Protein AF-A0A066W2P5-F1 (afdb_monomer_lite)

Sequence (330 aa):
MADDATREAGAVWAPFADTLYPPPPSIYTKYTRRNLALLQDLREKIAKDLRSSQLSSADEVSAASARDVWLRLDPPARIKRQNALLKSAKHKSKKPSGEDGDEKMTFTADSTQNLEARTDEEQGQASTAAAYDDDGDGVDDDEDPLPDFDLQLELQPPRLDWIEEEGDYFCFSERWPIHERLLPLSAHPGMIQLYPEGSIDRKATLHTLLRTLLATYFKLITILQSPPRDYLASVPDPHAPPSQIWKSEMLDLSAFIRTTTINMQHLLNEMRPAQAVEGLRELMKEQLERRRQETSAIRSKCTEVHANIAAMRVALSSEEPVATGAITSK

Foldseek 3Di:
DDDDDDDDDDDPPDPPPPDPDDDPDPLVVCPDPVLVVLLVLLVVVLVVVVVVVPPDDPDDDDPVNSVVVLVPDDFVVSLVVSVVSSVVVVVVVPDDDDDDDDDDDDDDDDDDDDDDDDDDDDDDDDDDDDDPDPPDDDDDDDCPDDDPGRSPPSVDDDDCVVCVVVQWDDDPNDTGGPDPDLDPQVVDPPADAPDDPDDDPLVVVLVVLVVVLVVLVVVLVVCVVDPWDWDWDFDDDPVDDTDTDIDTPNVVSVVVNVNSVVNSVSSVVVCVVVVVVVVVVVVVVVVVVVVVVVVVVVVVVVVVVVVVVVVVVVVVVVPDDDDDDDDDDD

Organism: Tilletiaria anomala (strain ATCC 24038 / CBS 436.72 / UBC 951) (NCBI:txid1037660)

InterPro domains:
  IPR009244 Mediator complex, subunit Med7 [PF05983] (107-308)
  IPR009244 Mediator complex, subunit Med7 [PTHR21428] (17-312)
  IPR037212 Mediator complex, subunit Med7/Med21-like [SSF140718] (199-308)
  IPR044888 Mediator complex, subunit Med7 superfmaily [G3DSA:6.10.140.200] (196-311)

Structure (mmCIF, N/CA/C/O backbone):
data_AF-A0A066W2P5-F1
#
_entry.id   AF-A0A066W2P5-F1
#
loop_
_atom_site.group_PDB
_atom_site.id
_atom_site.type_symbol
_atom_site.label_atom_id
_atom_site.label_alt_id
_atom_site.label_comp_id
_atom_site.label_asym_id
_atom_site.label_entity_id
_atom_site.label_seq_id
_atom_site.pdbx_PDB_ins_code
_atom_site.Cartn_x
_atom_site.Cartn_y
_atom_site.Cartn_z
_atom_site.occupancy
_atom_site.B_iso_or_equiv
_atom_site.auth_seq_id
_atom_site.auth_comp_id
_atom_site.auth_asym_id
_atom_site.auth_atom_id
_atom_site.pdbx_PDB_model_num
ATOM 1 N N . MET A 1 1 ? -61.664 53.388 -14.058 1.00 33.75 1 MET A N 1
ATOM 2 C CA . MET A 1 1 ? -62.679 53.037 -13.050 1.00 33.75 1 MET A CA 1
ATOM 3 C C . MET A 1 1 ? -62.588 51.527 -12.902 1.00 33.75 1 MET A C 1
ATOM 5 O O . MET A 1 1 ? -62.969 50.869 -13.856 1.00 33.75 1 MET A O 1
ATOM 9 N N . ALA A 1 2 ? -61.980 51.074 -11.792 1.00 34.31 2 ALA A N 1
ATOM 1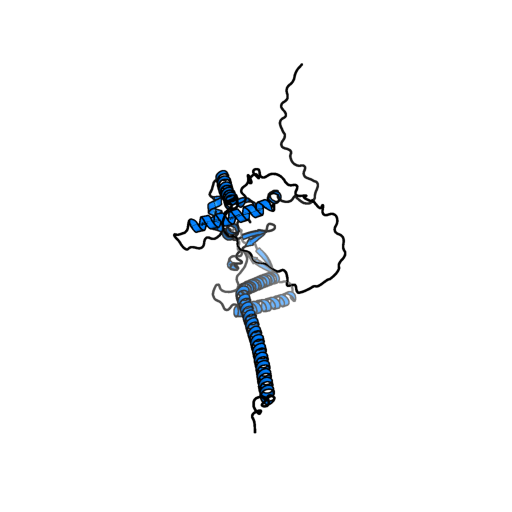0 C CA . ALA A 1 2 ? -61.781 49.689 -11.309 1.00 34.31 2 ALA A CA 1
ATOM 11 C C . ALA A 1 2 ? -61.024 48.721 -12.256 1.00 34.31 2 ALA A C 1
ATOM 13 O O . ALA A 1 2 ? -61.451 48.501 -13.381 1.00 34.31 2 ALA A O 1
ATOM 14 N N . ASP A 1 3 ? -59.777 48.334 -11.956 1.00 36.88 3 ASP A N 1
ATOM 15 C CA . ASP A 1 3 ? -59.317 47.286 -11.006 1.00 36.88 3 ASP A CA 1
ATOM 16 C C . ASP A 1 3 ? -59.398 45.875 -11.618 1.00 36.88 3 ASP A C 1
ATOM 18 O O . ASP A 1 3 ? -60.482 45.432 -11.977 1.00 36.88 3 ASP A O 1
ATOM 22 N N . ASP A 1 4 ? -58.265 45.175 -11.760 1.00 31.31 4 ASP A N 1
ATOM 23 C CA . ASP A 1 4 ? -57.923 44.025 -10.901 1.00 31.31 4 ASP A CA 1
ATOM 24 C C . ASP A 1 4 ? -56.586 43.375 -11.326 1.00 31.31 4 ASP A C 1
ATOM 26 O O . ASP A 1 4 ? -56.185 43.374 -12.49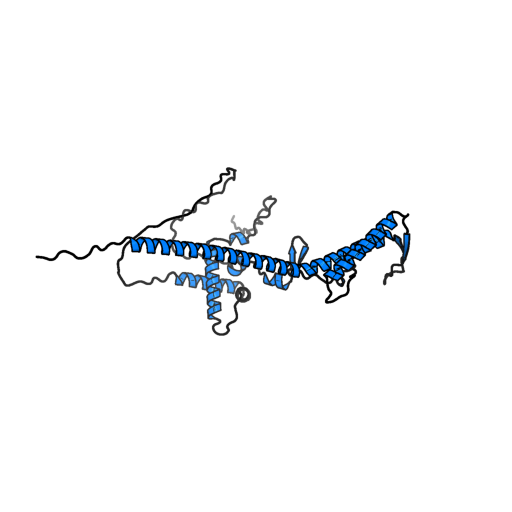1 1.00 31.31 4 ASP A O 1
ATOM 30 N N . ALA A 1 5 ? -55.869 42.873 -10.329 1.00 41.62 5 ALA A N 1
ATOM 31 C CA . ALA A 1 5 ? -54.495 42.420 -10.351 1.00 41.62 5 ALA A CA 1
ATOM 32 C C . ALA A 1 5 ? -54.368 40.914 -10.620 1.00 41.62 5 ALA A C 1
ATOM 34 O O . ALA A 1 5 ? -55.084 40.103 -10.045 1.00 41.62 5 ALA A O 1
ATOM 35 N N . THR A 1 6 ? -53.331 40.516 -11.358 1.00 39.22 6 THR A N 1
ATOM 36 C CA . THR A 1 6 ? -52.704 39.195 -11.200 1.00 39.22 6 THR A CA 1
ATOM 37 C C . THR A 1 6 ? -51.185 39.362 -11.181 1.00 39.22 6 THR A C 1
ATOM 39 O O . THR A 1 6 ? -50.535 39.603 -12.194 1.00 39.22 6 THR A O 1
ATOM 42 N N . ARG A 1 7 ? -50.622 39.304 -9.967 1.00 34.34 7 ARG A N 1
ATOM 43 C CA . ARG A 1 7 ? -49.183 39.174 -9.703 1.00 34.34 7 ARG A CA 1
ATOM 44 C C . ARG A 1 7 ? -48.797 37.720 -9.960 1.00 34.34 7 ARG A C 1
ATOM 46 O O . ARG A 1 7 ? -49.132 36.855 -9.156 1.00 34.34 7 ARG A O 1
ATOM 53 N N . GLU A 1 8 ? -48.065 37.462 -11.036 1.00 36.66 8 GLU A N 1
ATOM 54 C CA . GLU A 1 8 ? -47.271 36.240 -11.150 1.00 36.66 8 GLU A CA 1
ATOM 55 C C . GLU A 1 8 ? -46.065 36.353 -10.206 1.00 36.66 8 GLU A C 1
ATOM 57 O O . GLU A 1 8 ? -45.228 37.251 -10.320 1.00 36.66 8 GLU A O 1
ATOM 62 N N . ALA A 1 9 ? -46.023 35.469 -9.209 1.00 36.03 9 ALA A N 1
ATOM 63 C CA . ALA A 1 9 ? -44.921 35.345 -8.269 1.00 36.03 9 ALA A CA 1
ATOM 64 C C . ALA A 1 9 ? -43.724 34.702 -8.983 1.00 36.03 9 ALA A C 1
ATOM 66 O O . ALA A 1 9 ? -43.688 33.495 -9.215 1.00 36.03 9 ALA A O 1
ATOM 67 N N . GLY A 1 10 ? -42.759 35.542 -9.355 1.00 30.89 10 GLY A N 1
ATOM 68 C CA . GLY A 1 10 ? -41.504 35.129 -9.966 1.00 30.89 10 GLY A CA 1
ATOM 69 C C . GLY A 1 10 ? -40.694 34.195 -9.067 1.00 30.89 10 GLY A C 1
ATOM 70 O O . GLY A 1 10 ? -40.539 34.430 -7.868 1.00 30.89 10 GLY A O 1
ATOM 71 N N . ALA A 1 11 ? -40.138 33.154 -9.686 1.00 38.38 11 ALA A N 1
ATOM 72 C CA . ALA A 1 11 ? -39.042 32.372 -9.140 1.00 38.38 11 ALA A CA 1
ATOM 73 C C . ALA A 1 11 ? -37.859 33.312 -8.862 1.00 38.38 11 ALA A C 1
ATOM 75 O O . ALA A 1 11 ? -37.185 33.784 -9.779 1.00 38.38 11 ALA A O 1
ATOM 76 N N . VAL A 1 12 ? -37.641 33.622 -7.585 1.00 37.91 12 VAL A N 1
ATOM 77 C CA . VAL A 1 12 ? -36.500 34.414 -7.129 1.00 37.91 12 VAL A CA 1
ATOM 78 C C . VAL A 1 12 ? -35.260 33.536 -7.252 1.00 37.91 12 VAL A C 1
ATOM 80 O O . VAL A 1 12 ? -34.977 32.699 -6.397 1.00 37.91 12 VAL A O 1
ATOM 83 N N . TRP A 1 13 ? -34.534 33.710 -8.354 1.00 38.62 13 TRP A N 1
ATOM 84 C CA . TRP A 1 13 ? -33.160 33.244 -8.483 1.00 38.62 13 TRP A CA 1
ATOM 85 C C . TRP A 1 13 ? -32.359 33.932 -7.373 1.00 38.62 13 TRP A C 1
ATOM 87 O O . TRP A 1 13 ? -32.244 35.158 -7.365 1.00 38.62 13 TRP A O 1
ATOM 97 N N . ALA A 1 14 ? -31.889 33.168 -6.385 1.00 48.25 14 ALA A N 1
ATOM 98 C CA . ALA A 1 14 ? -31.086 33.721 -5.301 1.00 48.25 14 ALA A CA 1
ATOM 99 C C . ALA A 1 14 ? -29.864 34.443 -5.903 1.00 48.25 14 ALA A C 1
ATOM 101 O O . ALA A 1 14 ? -29.219 33.880 -6.795 1.00 48.25 14 ALA A O 1
ATOM 102 N N . PRO A 1 15 ? -29.551 35.675 -5.465 1.00 48.81 15 PRO A N 1
ATOM 103 C CA . PRO A 1 15 ? -28.393 36.391 -5.969 1.00 48.81 15 PRO A CA 1
ATOM 104 C C . PRO A 1 15 ? -27.148 35.592 -5.585 1.00 48.81 15 PRO A C 1
ATOM 106 O O . PRO A 1 15 ? -26.921 35.315 -4.407 1.00 48.81 15 PRO A O 1
ATOM 109 N N . PHE A 1 16 ? -26.364 35.187 -6.585 1.00 48.81 16 PHE A N 1
ATOM 110 C CA . PHE A 1 16 ? -25.022 34.665 -6.368 1.00 48.81 16 PHE A CA 1
ATOM 111 C C . PHE A 1 16 ? -24.233 35.760 -5.651 1.00 48.81 16 PHE A C 1
ATOM 113 O O . PHE A 1 16 ? -23.893 36.777 -6.250 1.00 48.81 16 PHE A O 1
ATOM 120 N N . ALA A 1 17 ? -24.030 35.601 -4.346 1.00 51.91 17 ALA A N 1
ATOM 121 C CA . ALA A 1 17 ? -23.141 36.470 -3.603 1.00 51.91 17 ALA A CA 1
ATOM 122 C C . ALA A 1 17 ? -21.737 36.351 -4.214 1.00 51.91 17 ALA A C 1
ATOM 124 O O . ALA A 1 17 ? -21.270 35.240 -4.471 1.00 51.91 17 ALA A O 1
ATOM 125 N N . ASP A 1 18 ? -21.094 37.497 -4.439 1.00 56.22 18 ASP A N 1
ATOM 126 C CA . ASP A 1 18 ? -19.688 37.666 -4.827 1.00 56.22 18 ASP A CA 1
ATOM 127 C C . ASP A 1 18 ? -18.749 37.134 -3.727 1.00 56.22 18 ASP A C 1
ATOM 129 O O . ASP A 1 18 ? -18.015 37.869 -3.066 1.00 56.22 18 ASP A O 1
ATOM 133 N N . THR A 1 19 ? -18.782 35.830 -3.480 1.00 67.19 19 THR A N 1
ATOM 134 C CA . THR A 1 19 ? -17.836 35.144 -2.609 1.00 67.19 19 THR A CA 1
ATOM 135 C C . THR A 1 19 ? -17.085 34.125 -3.446 1.00 67.19 19 THR A C 1
ATOM 137 O O . THR A 1 19 ? -17.687 33.278 -4.098 1.00 67.19 19 THR A O 1
ATOM 140 N N . LEU A 1 20 ? -15.749 34.171 -3.397 1.00 82.75 20 LEU A N 1
ATOM 141 C CA . LEU A 1 20 ? -14.845 33.197 -4.037 1.00 82.75 20 LEU A CA 1
ATOM 142 C C . LEU A 1 20 ? -15.113 31.737 -3.624 1.00 82.75 20 LEU A C 1
ATOM 144 O O . LEU A 1 20 ? -14.568 30.815 -4.226 1.00 82.75 20 LEU A O 1
ATOM 148 N N . TYR A 1 21 ? -15.941 31.533 -2.601 1.00 81.75 21 TYR A N 1
ATOM 149 C CA . TYR A 1 21 ? -16.315 30.236 -2.074 1.00 81.75 21 TYR A CA 1
ATOM 150 C C . TYR A 1 21 ? -17.794 29.953 -2.339 1.00 81.75 21 TYR A C 1
ATOM 152 O O . TYR A 1 21 ? -18.632 30.829 -2.099 1.00 81.75 21 TYR A O 1
ATOM 160 N N . PRO A 1 22 ? -18.130 28.738 -2.806 1.00 85.19 22 PRO A N 1
ATOM 161 C CA . PRO A 1 22 ? -19.517 28.333 -2.949 1.00 85.19 22 PRO A CA 1
ATOM 162 C C . PRO A 1 22 ? -20.189 28.253 -1.568 1.00 85.19 22 PRO A C 1
ATOM 164 O O . PRO A 1 22 ? -19.531 27.898 -0.583 1.00 85.19 22 PRO A O 1
ATOM 167 N N . PRO A 1 23 ? -21.499 28.540 -1.473 1.00 82.56 23 PRO A N 1
ATOM 168 C CA . PRO A 1 23 ? -22.242 28.299 -0.247 1.00 82.56 23 PRO A CA 1
ATOM 169 C C . PRO A 1 23 ? -22.253 26.796 0.079 1.00 82.56 23 PRO A C 1
ATOM 171 O O . PRO A 1 23 ? -22.173 25.959 -0.828 1.00 82.56 23 PRO A O 1
ATOM 174 N N . PRO A 1 24 ? -22.365 26.429 1.367 1.00 85.88 24 PRO A N 1
ATOM 175 C CA . PRO A 1 24 ? -22.459 25.032 1.763 1.00 85.88 24 PRO A CA 1
ATOM 176 C C . PRO A 1 24 ? -23.677 24.355 1.107 1.00 85.88 24 PRO A C 1
ATOM 178 O O . PRO A 1 24 ? -24.677 25.021 0.817 1.00 85.88 24 PRO A O 1
ATOM 181 N N . PRO A 1 25 ? -23.635 23.026 0.897 1.00 88.00 25 PRO A N 1
ATOM 182 C CA . PRO A 1 25 ? -24.764 22.285 0.348 1.00 88.00 25 PRO A CA 1
ATOM 183 C C . PRO A 1 25 ? -26.052 22.533 1.142 1.00 88.00 25 PRO A C 1
ATOM 185 O O . PRO A 1 25 ? -26.049 22.510 2.374 1.00 88.00 25 PRO A O 1
ATOM 188 N N . SER A 1 26 ? -27.179 22.690 0.441 1.00 84.4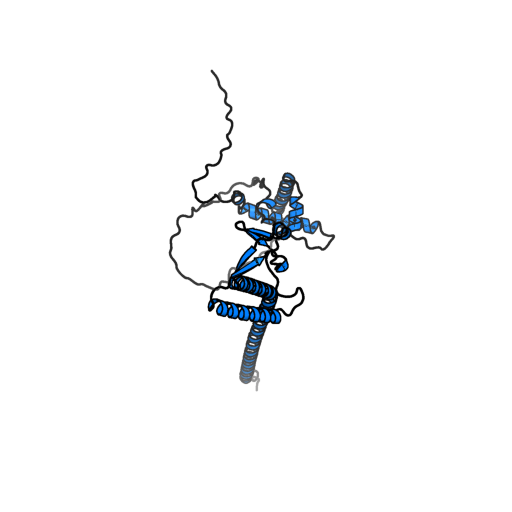4 26 SER A N 1
ATOM 189 C CA . SER A 1 26 ? -28.490 22.975 1.051 1.00 84.44 26 SER A CA 1
ATOM 190 C C . SER A 1 26 ? -28.945 21.917 2.065 1.00 84.44 26 SER A C 1
ATOM 192 O O . SER A 1 26 ? -29.705 22.228 2.983 1.00 84.44 26 SER A O 1
ATOM 194 N N . I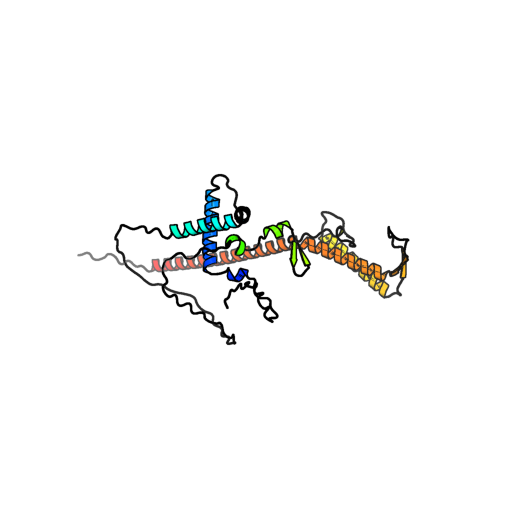LE A 1 27 ? -28.437 20.684 1.946 1.00 85.00 27 ILE A N 1
ATOM 195 C CA . ILE A 1 27 ? -28.703 19.567 2.864 1.00 85.00 27 ILE A CA 1
ATOM 196 C C . ILE A 1 27 ? -28.273 19.912 4.298 1.00 85.00 27 ILE A C 1
ATOM 198 O O . ILE A 1 27 ? -28.914 19.463 5.243 1.00 85.00 27 ILE A O 1
ATOM 202 N N . TYR A 1 28 ? -27.260 20.769 4.487 1.00 83.06 28 TYR A N 1
ATOM 203 C CA . TYR A 1 28 ? -26.776 21.157 5.817 1.00 83.06 28 TYR A CA 1
ATOM 204 C C . TYR A 1 28 ? -27.878 21.757 6.707 1.00 83.06 28 TYR A C 1
ATOM 206 O O . TYR A 1 28 ? -27.920 21.487 7.903 1.00 83.06 28 TYR A O 1
ATOM 214 N N . THR A 1 29 ? -28.839 22.482 6.123 1.00 86.50 29 THR A N 1
ATOM 215 C CA . THR A 1 29 ? -29.986 23.057 6.859 1.00 86.50 29 THR A CA 1
ATOM 216 C C . THR A 1 29 ? -30.853 22.000 7.550 1.00 86.50 29 THR A C 1
ATOM 218 O O . THR A 1 29 ? -31.535 22.287 8.532 1.00 86.50 29 THR A O 1
ATOM 221 N N . LYS A 1 30 ? -30.800 20.754 7.068 1.00 86.25 30 LYS A N 1
ATOM 222 C CA . LYS A 1 30 ? -31.563 19.622 7.596 1.00 86.25 30 LYS A CA 1
ATOM 223 C C . LYS A 1 30 ? -30.864 18.949 8.778 1.00 86.25 30 LYS A C 1
ATOM 225 O O . LYS A 1 30 ? -31.533 18.241 9.532 1.00 86.25 30 LYS A O 1
ATOM 230 N N . TYR A 1 31 ? -29.571 19.206 9.001 1.00 86.00 31 TYR A N 1
ATOM 231 C CA . TYR A 1 31 ? -28.779 18.687 10.126 1.00 86.00 31 TYR A CA 1
ATOM 232 C C . TYR A 1 31 ? -29.029 19.476 11.424 1.00 86.00 31 TYR A C 1
ATOM 234 O O . TYR A 1 31 ? -28.115 20.013 12.046 1.00 86.00 31 TYR A O 1
ATOM 242 N N . THR A 1 32 ? -30.286 19.545 11.865 1.00 89.62 32 THR A N 1
ATOM 243 C CA . THR A 1 32 ? -30.645 20.137 13.163 1.00 89.62 32 THR A CA 1
ATOM 244 C C . THR A 1 32 ? -30.529 19.103 14.286 1.00 89.62 32 THR A C 1
ATOM 246 O O . THR A 1 32 ? -30.700 17.902 14.057 1.00 89.62 32 THR A O 1
ATOM 249 N N . ARG A 1 33 ? -30.298 19.548 15.533 1.00 86.81 33 ARG A N 1
ATOM 250 C CA . ARG A 1 33 ? -30.247 18.652 16.712 1.00 86.81 33 ARG A CA 1
ATOM 251 C C . ARG A 1 33 ? -31.513 17.793 16.836 1.00 86.81 33 ARG A C 1
ATOM 253 O O . ARG A 1 33 ? -31.423 16.598 17.101 1.00 86.81 33 ARG A O 1
ATOM 260 N N . ARG A 1 34 ? -32.677 18.387 16.553 1.00 86.69 34 ARG A N 1
ATOM 261 C CA . ARG A 1 34 ? -33.979 17.705 16.508 1.00 86.69 34 ARG A CA 1
ATOM 262 C C . ARG A 1 34 ? -34.020 16.605 15.449 1.00 86.69 34 ARG A C 1
ATOM 264 O O . ARG A 1 34 ? -34.407 15.484 15.758 1.00 86.69 34 ARG A O 1
ATOM 271 N N . ASN A 1 35 ? -33.614 16.898 14.215 1.00 87.19 35 ASN A N 1
ATOM 272 C CA . ASN A 1 35 ? -33.665 15.922 13.122 1.00 87.19 35 ASN A CA 1
ATOM 273 C C . ASN A 1 35 ? -32.697 14.757 13.350 1.00 87.19 35 ASN A C 1
ATOM 275 O O . ASN A 1 35 ? -33.021 13.619 13.018 1.00 87.19 35 ASN A O 1
ATOM 279 N N . LEU A 1 36 ? -31.544 15.022 13.970 1.00 86.50 36 LEU A N 1
ATOM 280 C CA . LEU A 1 36 ? -30.598 13.983 14.375 1.00 86.50 36 LEU A CA 1
ATOM 281 C C . LEU A 1 36 ? -31.177 13.069 15.464 1.00 86.50 36 LEU A C 1
ATOM 283 O O . LEU A 1 36 ? -31.036 11.853 15.353 1.00 86.50 36 LEU A O 1
ATOM 287 N N . ALA A 1 37 ? -31.877 13.625 16.458 1.00 87.06 37 ALA A N 1
ATOM 288 C CA . ALA A 1 37 ? -32.573 12.835 17.477 1.00 87.06 37 ALA A CA 1
ATOM 289 C C . ALA A 1 37 ? -33.693 11.970 16.862 1.00 87.06 37 ALA A C 1
ATOM 291 O O . ALA A 1 37 ? -33.734 10.760 17.075 1.00 87.06 37 ALA A O 1
ATOM 292 N N . LEU A 1 38 ? -34.533 12.551 15.996 1.00 86.62 38 LEU A N 1
ATOM 293 C CA . LEU A 1 38 ? -35.582 11.810 15.280 1.00 86.62 38 LEU A CA 1
ATOM 294 C C . LEU A 1 38 ? -35.008 10.704 14.382 1.00 86.62 38 LEU A C 1
ATOM 296 O O . LEU A 1 38 ? -35.596 9.630 14.253 1.00 86.62 38 LEU A O 1
ATOM 300 N N . LEU A 1 39 ? -33.852 10.942 13.760 1.00 85.62 39 LEU A N 1
ATOM 301 C CA . LEU A 1 39 ? -33.155 9.938 12.963 1.00 85.62 39 LEU A CA 1
ATOM 302 C C . LEU A 1 39 ? -32.644 8.777 13.822 1.00 85.62 39 LEU A C 1
ATOM 304 O O . LEU A 1 39 ? -32.733 7.630 13.382 1.00 85.62 39 LEU A O 1
ATOM 308 N N . GLN A 1 40 ? -32.126 9.041 15.024 1.00 86.38 40 GLN A N 1
ATOM 309 C CA . GLN A 1 40 ? -31.721 7.986 15.959 1.00 86.38 40 GLN A CA 1
ATOM 310 C C . GLN A 1 40 ? -32.924 7.112 16.342 1.00 86.38 40 GLN A C 1
ATOM 312 O O . GLN A 1 40 ? -32.869 5.893 16.153 1.00 86.38 40 GLN A O 1
ATOM 317 N N . ASP A 1 41 ? -34.043 7.732 16.724 1.00 87.69 41 ASP A N 1
ATOM 318 C CA . ASP A 1 41 ? -35.291 7.033 17.055 1.00 87.69 41 ASP A CA 1
ATOM 319 C C . ASP A 1 41 ? -35.811 6.176 15.890 1.00 87.69 41 ASP A C 1
ATOM 321 O O . ASP A 1 41 ? -36.228 5.024 16.064 1.00 87.69 41 ASP A O 1
ATOM 325 N N . LEU A 1 42 ? -35.770 6.720 14.671 1.00 84.81 42 LEU A N 1
ATOM 326 C CA . LEU A 1 42 ? -36.155 5.997 13.460 1.00 84.81 42 LEU A CA 1
ATOM 327 C C . LEU A 1 42 ? -35.266 4.788 13.201 1.00 84.81 42 LEU A C 1
ATOM 329 O O . LEU A 1 42 ? -35.775 3.719 12.859 1.00 84.81 42 LEU A O 1
ATOM 333 N N . ARG A 1 43 ? -33.947 4.936 13.355 1.00 85.12 43 ARG A N 1
ATOM 334 C CA . ARG A 1 43 ? -32.993 3.841 13.134 1.00 85.12 43 ARG A CA 1
ATOM 335 C C . ARG A 1 43 ? -33.212 2.711 14.123 1.00 85.12 43 ARG A C 1
ATOM 337 O O . ARG A 1 43 ? -33.246 1.553 13.711 1.00 85.12 43 ARG A O 1
ATOM 344 N N . GLU A 1 44 ? -33.424 3.029 15.396 1.00 86.06 44 GLU A N 1
ATOM 345 C CA . GLU A 1 44 ? -33.728 2.016 16.402 1.00 86.06 44 GLU A CA 1
ATOM 346 C C . GLU A 1 44 ? -34.995 1.230 16.078 1.00 86.06 44 GLU A C 1
ATOM 348 O O . GLU A 1 44 ? -35.043 0.012 16.252 1.00 86.06 44 GLU A O 1
ATOM 353 N N . LYS A 1 45 ? -36.040 1.917 15.615 1.00 82.75 45 LYS A N 1
ATOM 354 C CA . LYS A 1 45 ? -37.314 1.278 15.283 1.00 82.75 45 LYS A CA 1
ATOM 355 C C . LYS A 1 45 ? -37.238 0.435 14.034 1.00 82.75 45 LYS A C 1
ATOM 357 O O . LYS A 1 45 ? -37.726 -0.684 14.045 1.00 82.75 45 LYS A O 1
ATOM 362 N N . ILE A 1 46 ? -36.576 0.929 12.998 1.00 82.50 46 ILE A N 1
ATOM 363 C CA . ILE A 1 46 ? -36.365 0.151 11.779 1.00 82.50 46 ILE A CA 1
ATOM 364 C C . ILE A 1 46 ? -35.542 -1.097 12.089 1.00 82.50 46 ILE A C 1
ATOM 366 O O . ILE A 1 46 ? -35.881 -2.167 11.598 1.00 82.50 46 ILE A O 1
ATOM 370 N N . ALA A 1 47 ? -34.548 -1.007 12.978 1.00 79.75 47 ALA A N 1
ATOM 371 C CA . ALA A 1 47 ? -33.823 -2.177 13.466 1.00 79.75 47 ALA A CA 1
ATOM 372 C C . ALA A 1 47 ? -34.718 -3.147 14.270 1.00 79.75 47 ALA A C 1
ATOM 374 O O . ALA A 1 47 ? -34.595 -4.360 14.109 1.00 79.75 47 ALA A O 1
ATOM 375 N N . LYS A 1 48 ? -35.628 -2.644 15.117 1.00 81.88 48 LYS A N 1
ATOM 376 C CA . LYS A 1 48 ? -36.598 -3.461 15.882 1.00 81.88 48 LYS A CA 1
ATOM 377 C C . LYS A 1 48 ? -37.633 -4.144 14.969 1.00 81.88 48 LYS A C 1
ATOM 379 O O . LYS A 1 48 ? -37.913 -5.329 15.152 1.00 81.88 48 LYS A O 1
ATOM 384 N N . ASP A 1 49 ? -38.148 -3.445 13.963 1.00 78.50 49 ASP A N 1
ATOM 385 C CA . ASP A 1 49 ? -39.065 -3.983 12.949 1.00 78.50 49 ASP A CA 1
ATOM 386 C C . ASP A 1 49 ? -38.385 -5.077 12.112 1.00 78.50 49 ASP A C 1
ATOM 388 O O . ASP A 1 49 ? -38.961 -6.139 11.890 1.00 78.50 49 ASP A O 1
ATOM 392 N N . LEU A 1 50 ? -37.126 -4.869 11.710 1.00 71.38 50 LEU A N 1
ATOM 393 C CA . LEU A 1 50 ? -36.340 -5.883 10.998 1.00 71.38 50 LEU A CA 1
ATOM 394 C C . LEU A 1 50 ? -36.142 -7.147 11.844 1.00 71.38 50 LEU A C 1
ATOM 396 O O . LEU A 1 50 ? -36.376 -8.253 11.368 1.00 71.38 50 LEU A O 1
ATOM 400 N N . ARG A 1 51 ? -35.764 -6.979 13.120 1.00 70.44 51 ARG A N 1
ATOM 401 C CA . ARG A 1 51 ? -35.560 -8.094 14.060 1.00 70.44 51 ARG A CA 1
ATOM 402 C C . ARG A 1 51 ? -36.848 -8.866 14.341 1.00 70.44 51 ARG A C 1
ATOM 404 O O . ARG A 1 51 ? -36.807 -10.084 14.455 1.00 70.44 51 ARG A O 1
ATOM 411 N N . SER A 1 52 ? -37.985 -8.178 14.447 1.00 72.88 52 SER A N 1
ATOM 412 C CA . SER A 1 52 ? -39.287 -8.829 14.658 1.00 72.88 52 SER A CA 1
ATOM 413 C C . SER A 1 52 ? -39.810 -9.527 13.399 1.00 72.88 52 SER A C 1
ATOM 415 O O . SER A 1 52 ? -40.445 -10.573 13.506 1.00 72.88 52 SER A O 1
ATOM 417 N N . SER A 1 53 ? -39.482 -9.014 12.210 1.00 66.56 53 SER A N 1
ATOM 418 C CA . SER A 1 53 ? -39.798 -9.653 10.929 1.00 66.56 53 SER A CA 1
ATOM 419 C C . SER A 1 53 ? -38.965 -10.911 10.639 1.00 66.56 53 SER A C 1
ATOM 421 O O . SER A 1 53 ? -39.366 -11.702 9.789 1.00 66.56 53 SER A O 1
ATOM 423 N N . GLN A 1 54 ? -37.815 -11.097 11.293 1.00 57.25 54 GLN A N 1
ATOM 424 C CA . GLN A 1 54 ? -36.848 -12.163 10.995 1.00 57.25 54 GLN A CA 1
ATOM 425 C C . GLN A 1 54 ? -36.743 -13.263 12.057 1.00 57.25 54 GLN A C 1
ATOM 427 O O . GLN A 1 54 ? -35.721 -13.939 12.167 1.00 57.25 54 GLN A O 1
ATOM 432 N N . LEU A 1 55 ? -37.823 -13.556 12.779 1.00 52.06 55 LEU A N 1
ATOM 433 C CA . LEU A 1 55 ? -37.886 -14.733 13.655 1.00 52.06 55 LEU A CA 1
ATOM 434 C C . LEU A 1 55 ? -37.841 -16.091 12.892 1.00 52.06 55 LEU A C 1
ATOM 436 O O . LEU A 1 55 ? -38.247 -17.109 13.446 1.00 52.06 55 LEU A O 1
ATOM 440 N N . SER A 1 56 ? -37.365 -16.141 11.636 1.00 44.50 56 SER A N 1
ATOM 441 C CA . SER A 1 56 ? -37.315 -17.364 10.817 1.00 44.50 56 SER A CA 1
ATOM 442 C C . SER A 1 56 ? -36.020 -17.641 10.033 1.00 44.50 56 SER A C 1
ATOM 444 O O . SER A 1 56 ? -35.976 -18.666 9.360 1.00 44.50 56 SER A O 1
ATOM 446 N N . SER A 1 57 ? -34.959 -16.826 10.092 1.00 40.38 57 SER A N 1
ATOM 447 C CA . SER A 1 57 ? -33.658 -17.212 9.500 1.00 40.38 57 SER A CA 1
ATOM 448 C C . SER A 1 57 ? -32.508 -16.358 10.034 1.00 40.38 57 SER A C 1
ATOM 450 O O . SER A 1 57 ? -32.516 -15.138 9.888 1.00 40.38 57 SER A O 1
ATOM 452 N N . ALA A 1 58 ? -31.532 -17.016 10.657 1.00 41.78 58 ALA A N 1
ATOM 453 C CA . ALA A 1 58 ? -30.417 -16.429 11.392 1.00 41.78 58 ALA A CA 1
ATOM 454 C C . ALA A 1 58 ? -29.256 -15.966 10.490 1.00 41.78 58 ALA A C 1
ATOM 456 O O . ALA A 1 58 ? -28.139 -16.443 10.660 1.00 41.78 58 ALA A O 1
ATOM 457 N N . ASP A 1 59 ? -29.511 -15.039 9.566 1.00 41.69 59 ASP A N 1
ATOM 458 C CA . ASP A 1 59 ? -28.447 -14.363 8.812 1.00 41.69 59 ASP A CA 1
ATOM 459 C C . ASP A 1 59 ? -28.387 -12.876 9.180 1.00 41.69 59 ASP A C 1
ATOM 461 O O . ASP A 1 59 ? -29.402 -12.182 9.279 1.00 41.69 59 ASP A O 1
ATOM 465 N N . GLU A 1 60 ? -27.168 -12.402 9.430 1.00 47.62 60 GLU A N 1
ATOM 466 C CA . GLU A 1 60 ? -26.841 -11.047 9.862 1.00 47.62 60 GLU A CA 1
ATOM 467 C C . GLU A 1 60 ? -27.396 -9.997 8.891 1.00 47.62 60 GLU A C 1
ATOM 469 O O . GLU A 1 60 ? -26.965 -9.883 7.743 1.00 47.62 60 GLU A O 1
ATOM 474 N N . VAL A 1 61 ? -28.339 -9.172 9.350 1.00 50.19 61 VAL A N 1
ATOM 475 C CA . VAL A 1 61 ? -28.819 -8.063 8.522 1.00 50.19 61 VAL A CA 1
ATOM 476 C C . VAL A 1 61 ? -27.861 -6.899 8.616 1.00 50.19 61 VAL A C 1
ATOM 478 O O . VAL A 1 61 ? -27.907 -6.100 9.554 1.00 50.19 61 VAL A O 1
ATOM 481 N N . SER A 1 62 ? -27.009 -6.784 7.605 1.00 59.22 62 SER A N 1
ATOM 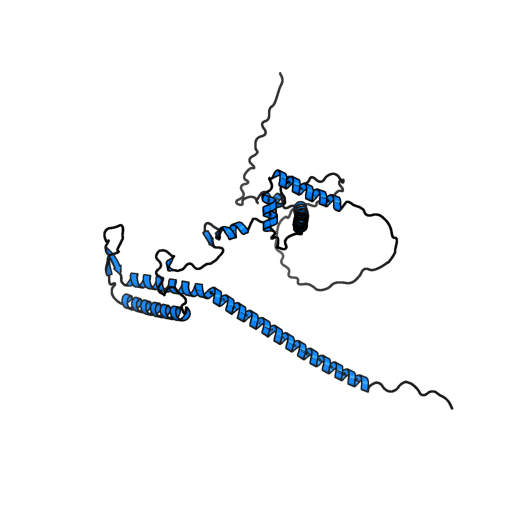482 C CA . SER A 1 62 ? -26.244 -5.567 7.365 1.00 59.22 62 SER A CA 1
ATOM 483 C C . SER A 1 62 ? -27.191 -4.365 7.231 1.00 59.22 62 SER A C 1
ATOM 485 O O . SER A 1 62 ? -28.252 -4.448 6.605 1.00 59.22 62 SER A O 1
ATOM 487 N N . ALA A 1 63 ? -26.797 -3.216 7.787 1.00 57.72 63 ALA A N 1
ATOM 488 C CA . ALA A 1 63 ? -27.526 -1.950 7.670 1.00 57.72 63 ALA A CA 1
ATOM 489 C C . ALA A 1 63 ? -27.810 -1.548 6.204 1.00 57.72 63 ALA A C 1
ATOM 491 O O . ALA A 1 63 ? -28.783 -0.836 5.945 1.00 57.72 63 ALA A O 1
ATOM 492 N N . ALA A 1 64 ? -27.012 -2.052 5.254 1.00 59.53 64 ALA A N 1
ATOM 493 C CA . ALA A 1 64 ? -27.233 -1.910 3.816 1.00 59.53 64 ALA A CA 1
ATOM 494 C C . ALA A 1 64 ? -28.575 -2.521 3.365 1.00 59.53 64 ALA A C 1
ATOM 496 O O . ALA A 1 64 ? -29.337 -1.880 2.646 1.00 59.53 64 ALA A O 1
ATOM 497 N N . SER A 1 65 ? -28.940 -3.697 3.887 1.00 64.62 65 SER A N 1
ATOM 498 C CA . SER A 1 65 ? -30.193 -4.386 3.546 1.00 64.62 65 SER A CA 1
ATOM 499 C C . SER A 1 65 ? -31.429 -3.624 4.043 1.00 64.62 65 SER A C 1
ATOM 501 O O . SER A 1 65 ? -32.419 -3.491 3.324 1.00 64.62 65 SER A O 1
ATOM 503 N N . ALA A 1 66 ? -31.361 -3.034 5.243 1.00 68.12 66 ALA A N 1
ATOM 504 C CA . ALA A 1 66 ? -32.440 -2.200 5.778 1.00 68.12 66 ALA A CA 1
ATOM 505 C C . ALA A 1 66 ? -32.661 -0.934 4.933 1.00 68.12 66 ALA A C 1
ATOM 507 O O . ALA A 1 66 ? -33.803 -0.544 4.672 1.00 68.12 66 ALA A O 1
ATOM 508 N N . ARG A 1 67 ? -31.565 -0.313 4.479 1.00 71.88 67 ARG A N 1
ATOM 509 C CA . ARG A 1 67 ? -31.597 0.853 3.592 1.00 71.88 67 ARG A CA 1
ATOM 510 C C . ARG A 1 67 ? -32.148 0.490 2.215 1.00 71.88 67 ARG A C 1
ATOM 512 O O . ARG A 1 67 ? -32.982 1.224 1.701 1.00 71.88 67 ARG A O 1
ATOM 519 N N . ASP A 1 68 ? -31.768 -0.651 1.650 1.00 73.81 68 ASP A N 1
ATOM 520 C CA . ASP A 1 68 ? -32.293 -1.119 0.363 1.00 73.81 68 ASP A CA 1
ATOM 521 C C . ASP A 1 68 ? -33.791 -1.422 0.418 1.00 73.81 68 ASP A C 1
ATOM 523 O O . ASP A 1 68 ? -34.540 -1.040 -0.482 1.00 73.81 68 ASP A O 1
ATOM 527 N N . VAL A 1 69 ? -34.257 -2.049 1.502 1.00 77.56 69 VAL A N 1
ATOM 528 C CA . VAL A 1 69 ? -35.691 -2.250 1.735 1.00 77.56 69 VAL A CA 1
ATOM 529 C C . VAL A 1 69 ? -36.411 -0.907 1.815 1.00 77.56 69 VAL A C 1
ATOM 531 O O . VAL A 1 69 ? -37.485 -0.790 1.239 1.00 77.56 69 VAL A O 1
ATOM 534 N N . TRP A 1 70 ? -35.829 0.100 2.476 1.00 79.19 70 TRP A N 1
ATOM 535 C CA . TRP A 1 70 ? -36.398 1.447 2.578 1.00 79.19 70 TRP A CA 1
ATOM 536 C C . TRP A 1 70 ? -36.451 2.172 1.228 1.00 79.19 70 TRP A C 1
ATOM 538 O O . TRP A 1 70 ? -37.488 2.724 0.871 1.00 79.19 70 TRP A O 1
ATOM 548 N N . LEU A 1 71 ? -35.369 2.123 0.447 1.00 79.69 71 LEU A N 1
ATOM 549 C CA . LEU A 1 71 ? -35.250 2.787 -0.856 1.00 79.69 71 LEU A CA 1
ATOM 550 C C . LEU A 1 71 ? -36.183 2.203 -1.924 1.00 79.69 71 LEU A C 1
ATOM 552 O O . LEU A 1 71 ? -36.576 2.929 -2.834 1.00 79.69 71 LEU A O 1
ATOM 556 N N . ARG A 1 72 ? -36.574 0.927 -1.799 1.00 81.06 72 ARG A N 1
ATOM 557 C CA . ARG A 1 72 ? -37.560 0.281 -2.684 1.00 81.06 72 ARG A CA 1
ATOM 558 C C . ARG A 1 72 ? -38.982 0.827 -2.522 1.00 81.06 72 ARG A C 1
ATOM 560 O O . ARG A 1 72 ? -39.796 0.622 -3.418 1.00 81.06 72 ARG A O 1
ATOM 567 N N . LEU A 1 73 ? -39.304 1.487 -1.404 1.00 81.06 73 LEU A N 1
ATOM 568 C CA . LEU A 1 73 ? -40.595 2.160 -1.254 1.00 81.06 73 LEU A CA 1
ATOM 569 C C . LEU A 1 73 ? -40.617 3.475 -2.043 1.00 81.06 73 LEU A C 1
ATOM 571 O O . LEU A 1 73 ? -39.633 4.219 -2.082 1.00 81.06 73 LEU A O 1
ATOM 575 N N . ASP A 1 74 ? -41.790 3.775 -2.598 1.00 84.69 74 ASP A N 1
ATOM 576 C CA . ASP A 1 74 ? -42.101 5.040 -3.262 1.00 84.69 74 ASP A CA 1
ATOM 577 C C . ASP A 1 74 ? -41.858 6.238 -2.310 1.00 84.69 74 ASP A C 1
ATOM 579 O O . ASP A 1 74 ? -42.171 6.124 -1.117 1.00 84.69 74 ASP A O 1
ATOM 583 N N . PRO A 1 75 ? -41.325 7.390 -2.769 1.00 80.38 75 PRO A N 1
ATOM 584 C CA . PRO A 1 75 ? -41.009 8.529 -1.902 1.00 80.38 75 PRO A CA 1
ATOM 585 C C . PRO A 1 75 ? -42.131 8.977 -0.940 1.00 80.38 75 PRO A C 1
ATOM 587 O O . PRO A 1 75 ? -41.841 9.138 0.250 1.00 80.38 75 PRO A O 1
ATOM 590 N N . PRO A 1 76 ? -43.413 9.110 -1.347 1.00 82.81 76 PRO A N 1
ATOM 591 C CA . PRO A 1 76 ? -44.486 9.450 -0.407 1.00 82.81 76 PRO A CA 1
ATOM 592 C C . PRO A 1 76 ? -44.778 8.320 0.592 1.00 82.81 76 PRO A C 1
ATOM 594 O O . PRO A 1 76 ? -45.148 8.575 1.742 1.00 82.81 76 PRO A O 1
ATOM 597 N N . ALA A 1 77 ? -44.580 7.060 0.194 1.00 83.62 77 ALA A N 1
ATOM 598 C CA . ALA A 1 77 ? -44.741 5.914 1.081 1.00 83.62 77 ALA A CA 1
ATOM 599 C C . ALA A 1 77 ? -43.639 5.861 2.155 1.00 83.62 77 ALA A C 1
ATOM 601 O O . ALA A 1 77 ? -43.928 5.480 3.294 1.00 83.62 77 ALA A O 1
ATOM 602 N N . ARG A 1 78 ? -42.411 6.304 1.838 1.00 85.50 78 ARG A N 1
ATOM 603 C CA . ARG A 1 78 ? -41.305 6.427 2.809 1.00 85.50 78 ARG A CA 1
ATOM 604 C C . ARG A 1 78 ? -41.627 7.435 3.900 1.00 85.50 78 ARG A C 1
ATOM 606 O O . ARG A 1 78 ? -41.561 7.093 5.077 1.00 85.50 78 ARG A O 1
ATOM 613 N N . ILE A 1 79 ? -42.081 8.627 3.518 1.00 84.62 79 ILE A N 1
ATOM 614 C CA . ILE A 1 79 ? -42.456 9.689 4.465 1.00 84.62 79 ILE A CA 1
ATOM 615 C C . ILE A 1 79 ? -43.644 9.244 5.330 1.00 84.62 79 ILE A C 1
ATOM 617 O O . ILE A 1 79 ? -43.633 9.407 6.550 1.00 84.62 79 ILE A O 1
ATOM 621 N N . LYS A 1 80 ? -44.652 8.590 4.737 1.00 86.06 80 LYS A N 1
ATOM 622 C CA . LYS A 1 80 ? -45.795 8.050 5.490 1.00 86.06 80 LYS A CA 1
ATOM 623 C C . LYS A 1 80 ? -45.364 7.003 6.521 1.00 86.06 80 LYS A C 1
ATOM 625 O O . LYS A 1 80 ? -45.822 7.042 7.664 1.00 86.06 80 LYS A O 1
ATOM 630 N N . ARG A 1 81 ? -44.469 6.085 6.139 1.00 83.88 81 ARG A N 1
ATOM 631 C CA . ARG A 1 81 ? -43.911 5.065 7.039 1.00 83.88 81 ARG A CA 1
ATOM 632 C C . ARG A 1 81 ? -43.052 5.696 8.136 1.00 83.88 81 ARG A C 1
ATOM 634 O O . ARG A 1 81 ? -43.221 5.349 9.300 1.00 83.88 81 ARG A O 1
ATOM 641 N N . GLN A 1 82 ? -42.196 6.653 7.787 1.00 85.69 82 GLN A N 1
ATOM 642 C CA . GLN A 1 82 ? -41.385 7.434 8.722 1.00 85.69 82 GLN A CA 1
ATOM 643 C C . GLN A 1 82 ? -42.258 8.105 9.781 1.00 85.69 82 GLN A C 1
ATOM 645 O O . GLN A 1 82 ? -42.047 7.919 10.977 1.00 85.69 82 GLN A O 1
ATOM 650 N N . ASN A 1 83 ? -43.283 8.832 9.344 1.00 85.81 83 ASN A N 1
ATOM 651 C CA . ASN A 1 83 ? -44.166 9.570 10.235 1.00 85.81 83 ASN A CA 1
ATOM 652 C C . ASN A 1 83 ? -44.999 8.627 11.109 1.00 85.81 83 ASN A C 1
ATOM 654 O O . ASN A 1 83 ? -45.210 8.922 12.281 1.00 85.81 83 ASN A O 1
ATOM 658 N N . ALA A 1 84 ? -45.400 7.453 10.612 1.00 85.50 84 ALA A N 1
ATOM 659 C CA . ALA A 1 84 ? -46.032 6.422 11.440 1.00 85.50 84 ALA A CA 1
ATOM 660 C C . ALA A 1 84 ? -45.080 5.868 12.524 1.00 85.50 84 ALA A C 1
ATOM 662 O O . ALA A 1 84 ? -45.471 5.695 13.686 1.00 85.50 84 ALA A O 1
ATOM 663 N N . LEU A 1 85 ? -43.809 5.636 12.179 1.00 83.50 85 LEU A N 1
ATOM 664 C CA . LEU A 1 85 ? -42.784 5.177 13.121 1.00 83.50 85 LEU A CA 1
ATOM 665 C C . LEU A 1 85 ? -42.434 6.248 14.164 1.00 83.50 85 LEU A C 1
ATOM 667 O O . LEU A 1 85 ? -42.310 5.928 15.346 1.00 83.50 85 LEU A O 1
ATOM 671 N N . LEU A 1 86 ? -42.351 7.518 13.775 1.00 82.50 86 LEU A N 1
ATOM 672 C CA . LEU A 1 86 ? -42.125 8.629 14.702 1.00 82.50 86 LEU A CA 1
ATOM 673 C C . LEU A 1 86 ? -43.336 8.884 15.608 1.00 82.50 86 LEU A C 1
ATOM 675 O O . LEU A 1 86 ? -43.180 9.026 16.821 1.00 82.50 86 LEU A O 1
ATOM 679 N N . LYS A 1 87 ? -44.563 8.855 15.068 1.00 83.69 87 LYS A N 1
ATOM 680 C CA . LYS A 1 87 ? -45.792 9.009 15.869 1.00 83.69 87 LYS A CA 1
ATOM 681 C C . LYS A 1 87 ? -45.916 7.907 16.913 1.00 83.69 87 LYS A C 1
ATOM 683 O O . LYS A 1 87 ? -46.151 8.203 18.082 1.00 83.69 87 LYS A O 1
ATOM 688 N N . SER A 1 88 ? -45.656 6.652 16.546 1.00 79.00 88 SER A N 1
ATOM 689 C CA . SER A 1 88 ? -45.633 5.549 17.517 1.00 79.00 88 SER A CA 1
ATOM 690 C C . SER A 1 88 ? -44.501 5.666 18.553 1.00 79.00 88 SER A C 1
ATOM 692 O O . SER A 1 88 ? -44.475 4.899 19.510 1.00 79.00 88 SER A O 1
ATOM 694 N N . ALA A 1 89 ? -43.518 6.562 18.372 1.00 70.06 89 ALA A N 1
ATOM 695 C CA . ALA A 1 89 ? -42.442 6.803 19.344 1.00 70.06 89 ALA A CA 1
ATOM 696 C C . ALA A 1 89 ? -42.939 7.758 20.426 1.00 70.06 89 ALA A C 1
ATOM 698 O O . ALA A 1 89 ? -42.925 7.405 21.603 1.00 70.06 89 ALA A O 1
ATOM 699 N N . LYS A 1 90 ? -43.509 8.893 19.998 1.00 67.75 90 LYS A N 1
ATOM 700 C CA . LYS A 1 90 ? -44.108 9.903 20.881 1.00 67.75 90 LYS A CA 1
ATOM 701 C C . LYS A 1 90 ? -45.252 9.342 21.742 1.00 67.75 90 LYS A C 1
ATOM 703 O O . LYS A 1 90 ? -45.363 9.663 22.917 1.00 67.75 90 LYS A O 1
ATOM 708 N N . HIS A 1 91 ? -46.078 8.443 21.200 1.00 57.75 91 HIS A N 1
ATOM 709 C CA . HIS A 1 91 ? -47.196 7.857 21.960 1.00 57.75 91 HIS A CA 1
ATOM 710 C C . HIS A 1 91 ? -46.753 6.839 23.024 1.00 57.75 91 HIS A C 1
ATOM 712 O O . HIS A 1 91 ? -47.510 6.547 23.946 1.00 57.75 91 HIS A O 1
ATOM 718 N N . LYS A 1 92 ? -45.536 6.287 22.916 1.00 56.38 92 LYS A N 1
ATOM 719 C CA . LYS A 1 92 ? -45.006 5.331 23.897 1.00 56.38 92 LYS A CA 1
ATOM 720 C C . LYS A 1 92 ? -44.348 6.031 25.091 1.00 56.38 92 LYS A C 1
ATOM 722 O O . LYS A 1 92 ? -44.333 5.445 26.167 1.00 56.38 92 LYS A O 1
ATOM 727 N N . SER A 1 93 ? -43.869 7.269 24.927 1.00 51.97 93 SER A N 1
ATOM 728 C CA . SER A 1 93 ? -43.365 8.100 26.031 1.00 51.97 93 SER A CA 1
ATOM 729 C C . SER A 1 93 ? -44.475 8.819 26.815 1.00 51.97 93 SER A C 1
ATOM 731 O O . SER A 1 93 ? -44.289 9.079 27.996 1.00 51.97 93 SER A O 1
ATOM 733 N N . LYS A 1 94 ? -45.651 9.079 26.213 1.00 41.44 94 LYS A N 1
ATOM 734 C CA . LYS A 1 94 ? -46.792 9.782 26.853 1.00 41.44 94 LYS A CA 1
ATOM 735 C C . LYS A 1 94 ? -47.764 8.865 27.629 1.00 41.44 94 LYS A C 1
ATOM 737 O O . LYS A 1 94 ? -48.882 9.277 27.913 1.00 41.44 94 LYS A O 1
ATOM 742 N N . LYS A 1 95 ? -47.383 7.626 27.981 1.00 30.89 95 LYS A N 1
ATOM 743 C CA . LYS A 1 95 ? -48.194 6.743 28.850 1.00 30.89 95 LYS A CA 1
ATOM 744 C C . LYS A 1 95 ? -47.731 6.882 30.315 1.00 30.89 95 LYS A C 1
ATOM 746 O O . LYS A 1 95 ? -46.698 6.306 30.649 1.00 30.89 95 LYS A O 1
ATOM 751 N N . PRO A 1 96 ? -48.455 7.610 31.188 1.00 34.62 96 PRO A N 1
ATOM 752 C CA . PRO A 1 96 ? -48.171 7.617 32.616 1.00 34.62 96 PRO A CA 1
ATOM 753 C C . PRO A 1 96 ? -48.704 6.325 33.246 1.00 34.62 96 PRO A C 1
ATOM 755 O O . PRO A 1 96 ? -49.889 6.012 33.142 1.00 34.62 96 PRO A O 1
ATOM 758 N N . SER A 1 97 ? -47.832 5.561 33.894 1.00 32.16 97 SER A N 1
ATOM 759 C CA . SER A 1 97 ? -48.232 4.547 34.869 1.00 32.16 97 SER A CA 1
ATOM 760 C C . SER A 1 97 ? -48.259 5.192 36.260 1.00 32.16 97 SER A C 1
ATOM 762 O O . SER A 1 97 ? -47.215 5.298 36.898 1.00 32.16 97 SER A O 1
ATOM 764 N N . GLY A 1 98 ? -49.431 5.652 36.700 1.00 31.55 98 GLY A N 1
ATOM 765 C CA . GLY A 1 98 ? -49.803 5.687 38.125 1.00 31.55 98 GLY A CA 1
ATOM 766 C C . GLY A 1 98 ? -50.626 4.426 38.431 1.00 31.55 98 GLY A C 1
ATOM 767 O O . GLY A 1 98 ? -51.217 3.872 37.505 1.00 31.55 98 GLY A O 1
ATOM 768 N N . GLU A 1 99 ? -50.687 3.854 39.627 1.00 29.62 99 GLU A N 1
ATOM 769 C CA . GLU A 1 99 ? -50.254 4.213 40.984 1.00 29.62 99 GLU A CA 1
ATOM 770 C C . GLU A 1 99 ? -50.007 2.892 41.744 1.00 29.62 99 GLU A C 1
ATOM 772 O O . GLU A 1 99 ? -50.674 1.900 41.452 1.00 29.62 99 GLU A O 1
ATOM 777 N N . ASP A 1 100 ? -49.035 2.871 42.662 1.00 30.06 100 ASP A N 1
ATOM 778 C CA . ASP A 1 100 ? -49.197 2.451 44.071 1.00 30.06 100 ASP A CA 1
ATOM 779 C C . ASP A 1 100 ? -47.847 2.069 44.698 1.00 30.06 100 ASP A C 1
ATOM 781 O O . ASP A 1 100 ? -47.112 1.232 44.171 1.00 30.06 100 ASP A O 1
ATOM 785 N N . GLY A 1 101 ? -47.555 2.650 45.866 1.00 30.19 101 GLY A N 1
ATOM 786 C CA . GLY A 1 101 ? -46.518 2.153 46.772 1.00 30.19 101 GLY A CA 1
ATOM 787 C C . GLY A 1 101 ? -45.594 3.221 47.341 1.00 30.19 101 GLY A C 1
ATOM 788 O O . GLY A 1 101 ? -44.457 3.362 46.904 1.00 30.19 101 GLY A O 1
ATOM 789 N N . ASP A 1 102 ? -46.094 3.935 48.345 1.00 31.95 102 ASP A N 1
ATOM 790 C CA . ASP A 1 102 ? -45.313 4.631 49.368 1.00 31.95 102 ASP A CA 1
ATOM 791 C C . ASP A 1 102 ? -44.188 3.721 49.904 1.00 31.95 102 ASP A C 1
ATOM 793 O O . ASP A 1 102 ? -44.483 2.646 50.419 1.00 31.95 102 ASP A O 1
ATOM 797 N N . GLU A 1 103 ? -42.923 4.149 49.844 1.00 31.22 103 GLU A N 1
ATOM 798 C CA . GLU A 1 103 ? -41.919 3.791 50.854 1.00 31.22 103 GLU A CA 1
ATOM 799 C C . GLU A 1 103 ? -40.717 4.753 50.810 1.00 31.22 103 GLU A C 1
ATOM 801 O O . GLU A 1 103 ? -40.031 4.935 49.804 1.00 31.22 103 GLU A O 1
ATOM 806 N N . LYS A 1 104 ? -40.484 5.401 51.956 1.00 31.00 104 LYS A N 1
ATOM 807 C CA . LYS A 1 104 ? -39.304 6.210 52.289 1.00 31.00 104 LYS A CA 1
ATOM 808 C C . LYS A 1 104 ? -38.006 5.446 52.009 1.00 31.00 104 LYS A C 1
ATOM 810 O O . LYS A 1 104 ? -37.929 4.277 52.357 1.00 31.00 104 LYS A O 1
ATOM 815 N N . MET A 1 105 ? -36.938 6.158 51.636 1.00 26.89 105 MET A N 1
ATOM 816 C CA . MET A 1 105 ? -35.671 6.175 52.394 1.00 26.89 105 MET A CA 1
ATOM 817 C C . MET A 1 105 ? -34.677 7.210 51.835 1.00 26.89 105 MET A C 1
ATOM 819 O O . MET A 1 105 ? -34.724 7.622 50.683 1.00 26.89 105 MET A O 1
ATOM 823 N N . THR A 1 106 ? -33.826 7.669 52.740 1.00 25.70 106 THR A N 1
ATOM 824 C CA . THR A 1 106 ? -32.977 8.868 52.765 1.00 25.70 106 THR A CA 1
ATOM 825 C C . THR A 1 106 ? -31.585 8.727 52.121 1.00 25.70 106 THR A C 1
ATOM 827 O O . THR A 1 106 ? -31.050 7.625 52.127 1.00 25.70 106 THR A O 1
ATOM 830 N N . PHE A 1 107 ? -30.950 9.890 51.847 1.00 23.64 107 PHE A N 1
ATOM 831 C CA . PHE A 1 107 ? -29.487 10.181 51.901 1.00 23.64 107 PHE A CA 1
ATOM 832 C C . PHE A 1 107 ? -28.621 9.524 50.788 1.00 23.64 107 PHE A C 1
ATOM 834 O O . PHE A 1 107 ? -28.845 8.383 50.431 1.00 23.64 107 PHE A O 1
ATOM 841 N N . THR A 1 108 ? -27.603 10.116 50.150 1.00 27.31 108 THR A N 1
ATOM 842 C CA . THR A 1 108 ? -26.696 11.232 50.469 1.00 27.31 108 THR A CA 1
ATOM 843 C C . THR A 1 108 ? -25.953 11.657 49.198 1.00 27.31 108 THR A C 1
ATOM 845 O O . THR A 1 108 ? -25.663 10.812 48.354 1.00 27.31 108 THR A O 1
ATOM 848 N N . ALA A 1 109 ? -25.565 12.928 49.108 1.00 32.00 109 ALA A N 1
ATOM 849 C CA . ALA A 1 109 ? -24.425 13.354 48.301 1.00 32.00 109 ALA A CA 1
ATOM 850 C C . ALA A 1 109 ? -23.124 12.913 48.988 1.00 32.00 109 ALA A C 1
ATOM 852 O O . ALA A 1 109 ? -23.036 13.064 50.202 1.00 32.00 109 ALA A O 1
ATOM 853 N N . ASP A 1 110 ? -22.160 12.358 48.255 1.00 24.72 110 ASP A N 1
ATOM 854 C CA . ASP A 1 110 ? -20.800 12.899 48.081 1.00 24.72 110 ASP A CA 1
ATOM 855 C C . ASP A 1 110 ? -19.891 11.871 47.375 1.00 24.72 110 ASP A C 1
ATOM 857 O O . ASP A 1 110 ? -20.253 10.706 47.218 1.00 24.72 110 ASP A O 1
ATOM 861 N N . SER A 1 111 ? -18.691 12.332 47.022 1.00 29.25 111 SER A N 1
ATOM 862 C CA . SER A 1 111 ? -17.517 11.623 46.490 1.00 29.25 111 SER A CA 1
ATOM 863 C C . SER A 1 111 ? -17.333 11.688 44.971 1.00 29.25 111 SER A C 1
ATOM 865 O O . SER A 1 111 ? -17.795 10.837 44.216 1.00 29.25 111 SER A O 1
ATOM 867 N N . THR A 1 112 ? -16.791 12.810 44.477 1.00 33.03 112 THR A N 1
ATOM 868 C CA . THR A 1 112 ? -15.344 13.161 44.370 1.00 33.03 112 THR A CA 1
ATOM 869 C C . THR A 1 112 ? -14.694 12.501 43.155 1.00 33.03 112 THR A C 1
ATOM 871 O O . THR A 1 112 ? -14.597 11.284 43.075 1.00 33.03 112 THR A O 1
ATOM 874 N N . GLN A 1 113 ? -14.376 13.292 42.123 1.00 30.83 113 GLN A N 1
ATOM 875 C CA . GLN A 1 113 ? -13.030 13.855 41.901 1.00 30.83 113 GLN A CA 1
ATOM 876 C C . GLN A 1 113 ? -11.950 12.762 41.846 1.00 30.83 113 GLN A C 1
ATOM 878 O O . GLN A 1 113 ? -11.695 12.119 42.857 1.00 30.83 113 GLN A O 1
ATOM 883 N N . ASN A 1 114 ? -11.239 12.620 40.721 1.00 28.84 114 ASN A N 1
ATOM 884 C CA . ASN A 1 114 ? -9.946 13.300 40.580 1.00 28.84 114 ASN A CA 1
ATOM 885 C C . ASN A 1 114 ? -9.265 13.093 39.211 1.00 28.84 114 ASN A C 1
ATOM 887 O O . ASN A 1 114 ? -9.556 12.128 38.508 1.00 28.84 114 ASN A O 1
ATOM 891 N N . LEU A 1 115 ? -8.276 13.969 38.981 1.00 32.62 115 LEU A N 1
ATOM 892 C CA . LEU A 1 115 ? -7.181 13.998 37.995 1.00 32.62 115 LEU A CA 1
ATOM 893 C C . LEU A 1 115 ? -7.453 14.828 36.727 1.00 32.62 115 LEU A C 1
ATOM 895 O O . LEU A 1 115 ? -8.021 14.343 35.755 1.00 32.62 115 LEU A O 1
ATOM 899 N N . GLU A 1 116 ? -7.259 16.154 36.788 1.00 29.89 116 GLU A N 1
ATOM 900 C CA . GLU A 1 116 ? -5.974 16.909 36.720 1.00 29.89 116 GLU A CA 1
ATOM 901 C C . GLU A 1 116 ? -5.395 16.924 35.291 1.00 29.89 116 GLU A C 1
ATOM 903 O O . GLU A 1 116 ? -5.025 15.899 34.736 1.00 29.89 116 GLU A O 1
ATOM 908 N N . ALA A 1 117 ? -5.523 18.038 34.566 1.00 29.77 117 ALA A N 1
ATOM 909 C CA . ALA A 1 117 ? -4.682 19.245 34.603 1.00 29.77 117 ALA A CA 1
ATOM 910 C C . ALA A 1 117 ? -3.455 19.148 33.678 1.00 29.77 117 ALA A C 1
ATOM 912 O O . ALA A 1 117 ? -2.461 18.491 33.978 1.00 29.77 117 ALA A O 1
ATOM 913 N N . ARG A 1 118 ? -3.504 19.908 32.579 1.00 29.14 118 ARG A N 1
ATOM 914 C CA . ARG A 1 118 ? -2.323 20.562 32.011 1.00 29.14 118 ARG A CA 1
ATOM 915 C C . ARG A 1 118 ? -2.750 21.821 31.261 1.00 29.14 118 ARG A C 1
ATOM 917 O O . ARG A 1 118 ? -3.451 21.756 30.258 1.00 29.14 118 ARG A O 1
ATOM 924 N N . THR A 1 119 ? -2.374 22.948 31.846 1.00 30.03 119 THR A N 1
ATOM 925 C CA . THR A 1 119 ? -2.341 24.284 31.256 1.00 30.03 119 THR A CA 1
ATOM 926 C C . THR A 1 119 ? -1.300 24.328 30.146 1.00 30.03 119 THR A C 1
ATOM 928 O O . THR A 1 119 ? -0.247 23.727 30.324 1.00 30.03 119 THR A O 1
ATOM 931 N N . ASP A 1 120 ? -1.574 25.073 29.079 1.00 32.38 120 ASP A N 1
ATOM 932 C CA . ASP A 1 120 ? -0.636 26.057 28.535 1.00 32.38 120 ASP A CA 1
ATOM 933 C C . ASP A 1 120 ? -1.433 27.141 27.795 1.00 32.38 120 ASP A C 1
ATOM 935 O O . ASP A 1 120 ? -2.438 26.879 27.132 1.00 32.38 120 ASP A O 1
ATOM 939 N N . GLU A 1 121 ? -1.015 28.378 28.039 1.00 32.06 121 GLU A N 1
ATOM 940 C CA . GLU A 1 121 ? -1.566 29.622 27.522 1.00 32.06 121 GLU A CA 1
ATOM 941 C C . GLU A 1 121 ? -1.201 29.800 26.045 1.00 32.06 121 GLU A C 1
ATOM 943 O O . GLU A 1 121 ? -0.038 29.663 25.683 1.00 32.06 121 GLU A O 1
ATOM 948 N N . GLU A 1 122 ? -2.152 30.232 25.216 1.00 32.91 122 GLU A N 1
ATOM 949 C CA . GLU A 1 122 ? -1.828 31.054 24.047 1.00 32.91 122 GLU A CA 1
ATOM 950 C C . GLU A 1 122 ? -2.998 31.998 23.729 1.00 32.91 122 GLU A C 1
ATOM 952 O O . GLU A 1 122 ? -4.110 31.593 23.387 1.00 32.91 122 GLU A O 1
ATOM 957 N N . GLN A 1 123 ? -2.742 33.294 23.913 1.00 30.16 123 GLN A N 1
ATOM 958 C CA . GLN A 1 123 ? -3.606 34.391 23.496 1.00 30.16 123 GLN A CA 1
ATOM 959 C C . GLN A 1 123 ? -3.445 34.610 21.987 1.00 30.16 123 GLN A C 1
ATOM 961 O O . GLN A 1 123 ? -2.332 34.817 21.511 1.00 30.16 123 GLN A O 1
ATOM 966 N N . GLY A 1 124 ? -4.551 34.654 21.240 1.00 27.81 124 GLY A N 1
ATOM 967 C CA . GLY A 1 124 ? -4.502 34.980 19.815 1.00 27.81 124 GLY A CA 1
ATOM 968 C C . GLY A 1 124 ? -5.864 34.989 19.126 1.00 27.81 124 GLY A C 1
ATOM 969 O O . GLY A 1 124 ? -6.252 34.007 18.516 1.00 27.81 124 GLY A O 1
ATOM 970 N N . GLN A 1 125 ? -6.571 36.115 19.247 1.00 33.16 125 GLN A N 1
ATOM 971 C CA . GLN A 1 125 ? -7.526 36.687 18.281 1.00 33.16 125 GLN A CA 1
ATOM 972 C C . GLN A 1 125 ? -8.326 35.721 17.377 1.00 33.16 125 GLN A C 1
ATOM 974 O O . GLN A 1 125 ? -7.873 35.328 16.307 1.00 33.16 125 GLN A O 1
ATOM 979 N N . ALA A 1 126 ? -9.602 35.506 17.714 1.00 28.59 126 ALA A N 1
ATOM 980 C CA . ALA A 1 126 ? -10.626 35.163 16.729 1.00 28.59 126 ALA A CA 1
ATOM 981 C C . ALA A 1 126 ? -11.929 35.911 17.041 1.00 28.59 126 ALA A C 1
ATOM 983 O O . ALA A 1 126 ? -12.526 35.803 18.110 1.00 28.59 126 ALA A O 1
ATOM 984 N N . SER A 1 127 ? -12.301 36.735 16.077 1.00 31.39 127 SER A N 1
ATOM 985 C CA . SER A 1 127 ? -13.426 37.651 16.008 1.00 31.39 127 SER A CA 1
ATOM 986 C C . SER A 1 127 ? -14.795 36.958 15.966 1.00 31.39 127 SER A C 1
ATOM 988 O O . SER A 1 127 ? -15.013 36.043 15.180 1.00 31.39 127 SER A O 1
ATOM 990 N N . THR A 1 128 ? -15.717 37.490 16.776 1.00 29.22 128 THR A N 1
ATOM 991 C CA . THR A 1 128 ? -17.180 37.558 16.582 1.00 29.22 128 THR A CA 1
ATOM 992 C C . THR A 1 128 ? -17.894 36.270 16.153 1.00 29.22 128 THR A C 1
ATOM 994 O O . THR A 1 128 ? -18.360 36.149 15.020 1.00 29.22 128 THR A O 1
ATOM 997 N N . ALA A 1 129 ? -18.077 35.349 17.100 1.00 27.72 129 ALA A N 1
ATOM 998 C CA . ALA A 1 129 ? -19.170 34.385 17.052 1.00 27.72 129 ALA A CA 1
ATOM 999 C C . ALA A 1 129 ? -20.440 35.066 17.587 1.00 27.72 129 ALA A C 1
ATOM 1001 O O . ALA A 1 129 ? -20.487 35.477 18.746 1.00 27.72 129 ALA A O 1
ATOM 1002 N N . ALA A 1 130 ? -21.445 35.229 16.727 1.00 29.77 130 ALA A N 1
ATOM 1003 C CA . ALA A 1 130 ? -22.774 35.665 17.132 1.00 29.77 130 ALA A CA 1
ATOM 1004 C C . ALA A 1 130 ? -23.392 34.580 18.026 1.00 29.77 130 ALA A C 1
ATOM 1006 O O . ALA A 1 130 ? -23.778 33.513 17.547 1.00 29.77 130 ALA A O 1
ATOM 1007 N N . ALA A 1 131 ? -23.432 34.854 19.328 1.00 28.67 131 ALA A N 1
ATOM 1008 C CA . ALA A 1 131 ? -24.259 34.135 20.278 1.00 28.67 131 ALA A CA 1
ATOM 1009 C C . ALA A 1 131 ? -25.726 34.370 19.895 1.00 28.67 131 ALA A C 1
ATOM 1011 O O . ALA A 1 131 ? -26.213 35.497 19.954 1.00 28.67 131 ALA A O 1
ATOM 1012 N N . TYR A 1 132 ? -26.404 33.319 19.442 1.00 36.72 132 TYR A N 1
ATOM 1013 C CA . TYR A 1 132 ? -27.854 33.254 19.539 1.00 36.72 132 TYR A CA 1
ATOM 1014 C C . TYR A 1 132 ? -28.156 32.640 20.902 1.00 36.72 132 TYR A C 1
ATOM 1016 O O . TYR A 1 132 ? -28.048 31.426 21.077 1.00 36.72 132 TYR A O 1
ATOM 1024 N N . ASP A 1 133 ? -28.447 33.516 21.860 1.00 32.69 133 ASP A N 1
ATOM 1025 C CA . ASP A 1 133 ? -29.191 33.171 23.063 1.00 32.69 133 ASP A CA 1
ATOM 1026 C C . ASP A 1 133 ? -30.605 32.777 22.613 1.00 32.69 133 ASP A C 1
ATOM 1028 O O . ASP A 1 133 ? -31.340 33.591 22.053 1.00 32.69 133 ASP A O 1
ATOM 1032 N N . ASP A 1 134 ? -30.944 31.499 22.767 1.00 39.19 134 ASP A N 1
ATOM 1033 C CA . ASP A 1 134 ? -32.308 30.992 22.613 1.00 39.19 134 ASP A CA 1
ATOM 1034 C C . ASP A 1 134 ? -32.875 30.828 24.024 1.00 39.19 134 ASP A C 1
ATOM 1036 O O . ASP A 1 134 ? -32.713 29.792 24.676 1.00 39.19 134 ASP A O 1
ATOM 1040 N N . ASP A 1 135 ? -33.443 31.924 24.527 1.00 35.66 135 ASP A N 1
ATOM 1041 C CA . ASP A 1 135 ? -34.282 31.950 25.718 1.00 35.66 135 ASP A CA 1
ATOM 1042 C C . ASP A 1 135 ? -35.529 31.099 25.446 1.00 35.66 135 ASP A C 1
ATOM 1044 O O . ASP A 1 135 ? -36.453 31.509 24.742 1.00 35.66 135 ASP A O 1
ATOM 1048 N N . GLY A 1 136 ? -35.540 29.886 26.000 1.00 35.16 136 GLY A N 1
ATOM 1049 C CA . GLY A 1 136 ? -36.684 28.982 25.970 1.00 35.16 136 GLY A CA 1
ATOM 1050 C C . GLY A 1 136 ? -37.821 29.492 26.852 1.00 35.16 136 GLY A C 1
ATOM 1051 O O . GLY A 1 136 ? -37.973 29.046 27.990 1.00 35.16 136 GLY A O 1
ATOM 1052 N N . ASP A 1 137 ? -38.600 30.422 26.305 1.00 35.84 137 ASP A N 1
ATOM 1053 C CA . ASP A 1 137 ? -39.951 30.759 26.743 1.00 35.84 137 ASP A CA 1
ATOM 1054 C C . ASP A 1 137 ? -40.861 29.528 26.607 1.00 35.84 137 ASP A C 1
ATOM 1056 O O . ASP A 1 137 ? -40.778 28.758 25.644 1.00 35.84 137 ASP A O 1
ATOM 1060 N N . GLY A 1 138 ? -41.702 29.313 27.615 1.00 43.53 138 GLY A N 1
ATOM 1061 C CA . GLY A 1 138 ? -42.639 28.200 27.652 1.00 43.53 138 GLY A CA 1
ATOM 1062 C C . GLY A 1 138 ? -43.711 28.386 26.587 1.00 43.53 138 GLY A C 1
ATOM 1063 O O . GLY A 1 138 ? -44.511 29.311 26.678 1.00 43.53 138 GLY A O 1
ATOM 1064 N N . VAL A 1 139 ? -43.746 27.487 25.603 1.00 39.91 139 VAL A N 1
ATOM 1065 C CA . VAL A 1 139 ? -44.804 27.443 24.591 1.00 39.91 139 VAL A CA 1
ATOM 1066 C C . VAL A 1 139 ? -45.439 26.059 24.571 1.00 39.91 139 VAL A C 1
ATOM 1068 O O . VAL A 1 139 ? -44.773 25.029 24.669 1.00 39.91 139 VAL A O 1
ATOM 1071 N N . ASP A 1 140 ? -46.760 26.112 24.502 1.00 38.56 140 ASP A N 1
ATOM 1072 C CA . ASP A 1 140 ? -47.743 25.071 24.710 1.00 38.56 140 ASP A CA 1
ATOM 1073 C C . ASP A 1 140 ? -47.597 23.805 23.846 1.00 38.56 140 ASP A C 1
ATOM 1075 O O . ASP A 1 140 ? -47.035 23.772 22.751 1.00 38.56 140 ASP A O 1
ATOM 1079 N N . ASP A 1 141 ? -48.165 22.743 24.406 1.00 47.91 141 ASP A N 1
ATOM 1080 C CA . ASP A 1 141 ? -48.111 21.330 24.041 1.00 47.91 141 ASP A CA 1
ATOM 1081 C C . ASP A 1 141 ? -49.006 20.997 22.818 1.00 47.91 141 ASP A C 1
ATOM 1083 O O . ASP A 1 141 ? -49.851 20.107 22.902 1.00 47.91 141 ASP A O 1
ATOM 1087 N N . ASP A 1 142 ? -48.823 21.682 21.677 1.00 45.50 142 ASP A N 1
ATOM 1088 C CA . ASP A 1 142 ? -49.583 21.446 20.434 1.00 45.50 142 ASP A CA 1
ATOM 1089 C C . ASP A 1 142 ? -48.679 21.111 19.223 1.00 45.50 142 ASP A C 1
ATOM 1091 O O . ASP A 1 142 ? -47.995 21.955 18.653 1.00 45.50 142 ASP A O 1
ATOM 1095 N N . GLU A 1 143 ? -48.710 19.833 18.819 1.00 60.78 143 GLU A N 1
ATOM 1096 C CA . GLU A 1 143 ? -48.370 19.302 17.480 1.00 60.78 143 GLU A CA 1
ATOM 1097 C C . GLU A 1 143 ? -47.143 19.912 16.774 1.00 60.78 143 GLU A C 1
ATOM 1099 O O . GLU A 1 143 ? -47.214 20.438 15.666 1.00 60.78 143 GLU A O 1
ATOM 1104 N N . ASP A 1 144 ? -45.968 19.716 17.365 1.00 61.12 144 ASP A N 1
ATOM 1105 C CA . ASP A 1 144 ? -44.686 19.866 16.681 1.00 61.12 144 ASP A CA 1
ATOM 1106 C C . ASP A 1 144 ? -44.692 19.165 15.296 1.00 61.12 144 ASP A C 1
ATOM 1108 O O . ASP A 1 144 ? -44.682 17.919 15.258 1.00 61.12 144 ASP A O 1
ATOM 1112 N N . PRO A 1 145 ? -44.670 19.900 14.161 1.00 72.12 145 PRO A N 1
ATOM 1113 C CA . PRO A 1 145 ? -44.855 19.305 12.845 1.00 72.12 145 PRO A CA 1
ATOM 1114 C C . PRO A 1 145 ? -43.729 18.310 12.552 1.00 72.12 145 PRO A C 1
ATOM 1116 O O . PRO A 1 145 ? -42.541 18.550 12.809 1.00 72.12 145 PRO A O 1
ATOM 1119 N N . LEU A 1 146 ? -44.121 17.128 12.074 1.00 76.31 146 LEU A N 1
ATOM 1120 C CA . LEU A 1 146 ? -43.179 16.102 11.638 1.00 76.31 146 LEU A CA 1
ATOM 1121 C C . LEU A 1 146 ? -42.478 16.568 10.357 1.00 76.31 146 LEU A C 1
ATOM 1123 O O . LEU A 1 146 ? -43.091 17.279 9.568 1.00 76.31 146 LEU A O 1
ATOM 1127 N N . PRO A 1 147 ? -41.222 16.162 10.121 1.00 78.19 147 PRO A N 1
ATOM 1128 C CA . PRO A 1 147 ? -40.520 16.543 8.903 1.00 78.19 147 PRO A CA 1
ATOM 1129 C C . PRO A 1 147 ? -41.236 16.043 7.641 1.00 78.19 147 PRO A C 1
ATOM 1131 O O . PRO A 1 147 ? -41.563 14.858 7.535 1.00 78.19 147 PRO A O 1
ATOM 1134 N N . ASP A 1 148 ? -41.401 16.934 6.663 1.00 79.44 148 ASP A N 1
ATOM 1135 C CA . ASP A 1 148 ? -41.986 16.635 5.344 1.00 79.44 148 ASP A CA 1
ATOM 1136 C C . ASP A 1 148 ? -40.993 15.965 4.378 1.00 79.44 148 ASP A C 1
ATOM 1138 O O . ASP A 1 148 ? -41.319 15.674 3.227 1.00 79.44 148 ASP A O 1
ATOM 1142 N N . PHE A 1 149 ? -39.767 15.712 4.836 1.00 80.12 149 PHE A N 1
ATOM 1143 C CA . PHE A 1 149 ? -38.700 15.104 4.054 1.00 80.12 149 PHE A CA 1
ATOM 1144 C C . PHE A 1 149 ? -38.252 13.761 4.642 1.00 80.12 149 PHE A C 1
ATOM 1146 O O . PHE A 1 149 ? -38.474 13.442 5.815 1.00 80.12 149 PHE A O 1
ATOM 1153 N N . ASP A 1 150 ? -37.617 12.952 3.795 1.00 83.31 150 ASP A N 1
ATOM 1154 C CA . ASP A 1 150 ? -37.118 11.629 4.157 1.00 83.31 150 ASP A CA 1
ATOM 1155 C C . ASP A 1 150 ? -35.819 11.759 4.968 1.00 83.31 150 ASP A C 1
ATOM 1157 O O . ASP A 1 150 ? -34.726 11.930 4.419 1.00 83.31 150 ASP A O 1
ATOM 1161 N N . LEU A 1 151 ? -35.947 11.668 6.295 1.00 82.50 151 LEU A N 1
ATOM 1162 C CA . LEU A 1 151 ? -34.836 11.744 7.241 1.00 82.50 151 LEU A CA 1
ATOM 1163 C C . LEU A 1 151 ? -33.809 10.640 6.972 1.00 82.50 151 LEU A C 1
ATOM 1165 O O . LEU A 1 151 ? -32.620 10.834 7.206 1.00 82.50 151 LEU A O 1
ATOM 1169 N N . GLN A 1 152 ? -34.240 9.473 6.487 1.00 79.31 152 GLN A N 1
ATOM 1170 C CA . GLN A 1 152 ? -33.321 8.372 6.223 1.00 79.31 152 GLN A CA 1
ATOM 1171 C C . GLN A 1 152 ? -32.490 8.594 4.969 1.00 79.31 152 GLN A C 1
ATOM 1173 O O . GLN A 1 152 ? -31.311 8.261 4.964 1.00 79.31 152 GLN A O 1
ATOM 1178 N N . LEU A 1 153 ? -33.085 9.124 3.905 1.00 82.75 153 LEU A N 1
ATOM 1179 C CA . LEU A 1 153 ? -32.368 9.317 2.649 1.00 82.75 153 LEU A CA 1
ATOM 1180 C C . LEU A 1 153 ? -31.344 10.451 2.747 1.00 82.75 153 LEU A C 1
ATOM 1182 O O . LEU A 1 153 ? -30.227 10.305 2.260 1.00 82.75 153 LEU A O 1
ATOM 1186 N N . GLU A 1 154 ? -31.728 11.568 3.363 1.00 82.75 154 GLU A N 1
ATOM 1187 C CA . GLU A 1 154 ? -30.984 12.825 3.244 1.00 82.75 154 GLU A CA 1
ATOM 1188 C C . GLU A 1 154 ? -29.911 13.025 4.315 1.00 82.75 154 GLU A C 1
ATOM 1190 O O . GLU A 1 154 ? -28.924 13.708 4.060 1.00 82.75 154 GLU A O 1
ATOM 1195 N N . LEU A 1 155 ? -30.085 12.442 5.505 1.00 84.50 155 LEU A N 1
ATOM 1196 C CA . LEU A 1 155 ? -29.135 12.592 6.616 1.00 84.50 155 LEU A CA 1
ATOM 1197 C C . LEU A 1 155 ? -28.190 11.390 6.761 1.00 84.50 155 LEU A C 1
ATOM 1199 O O . LEU A 1 155 ? -27.232 11.452 7.536 1.00 84.50 155 LEU A O 1
ATOM 1203 N N . GLN A 1 156 ? -28.450 10.283 6.058 1.00 80.62 156 GLN A N 1
ATOM 1204 C CA . GLN A 1 156 ? -27.546 9.135 6.061 1.00 80.62 156 GLN A CA 1
ATOM 1205 C C . GLN A 1 156 ? -26.325 9.390 5.174 1.00 80.62 156 GLN A C 1
ATOM 1207 O O . GLN A 1 156 ? -26.443 10.041 4.135 1.00 80.62 156 GLN A O 1
ATOM 1212 N N . PRO A 1 157 ? -25.160 8.817 5.532 1.00 82.75 157 PRO A N 1
ATOM 1213 C CA . PRO A 1 157 ? -23.997 8.854 4.656 1.00 82.75 157 PRO A CA 1
ATOM 1214 C C . PRO A 1 157 ? -24.333 8.243 3.285 1.00 82.75 157 PRO A C 1
ATOM 1216 O O . PRO A 1 157 ? -25.235 7.402 3.189 1.00 82.75 157 PRO A O 1
ATOM 1219 N N . PRO A 1 158 ? -23.634 8.634 2.209 1.00 81.25 158 PRO A N 1
ATOM 1220 C CA . PRO A 1 158 ? -23.805 8.019 0.895 1.00 81.25 158 PRO A CA 1
ATOM 1221 C C . PRO A 1 158 ? -23.514 6.511 0.939 1.00 81.25 158 PRO A C 1
ATOM 1223 O O . PRO A 1 158 ? -22.931 5.995 1.896 1.00 81.25 158 PRO A O 1
ATOM 1226 N N . ARG A 1 159 ? -23.976 5.781 -0.077 1.00 79.25 159 ARG A N 1
ATOM 1227 C CA . ARG A 1 159 ? -23.731 4.339 -0.177 1.00 79.25 159 ARG A CA 1
ATOM 1228 C C . ARG A 1 159 ? -22.283 4.092 -0.583 1.00 79.25 159 ARG A C 1
ATOM 1230 O O . ARG A 1 159 ? -21.870 4.543 -1.644 1.00 79.25 159 ARG A O 1
ATOM 1237 N N . LEU A 1 160 ? -21.546 3.378 0.263 1.00 76.81 160 LEU A N 1
ATOM 1238 C CA . LEU A 1 160 ? -20.176 2.954 -0.028 1.00 76.81 160 LEU A CA 1
ATOM 1239 C C . LEU A 1 160 ? -20.154 1.694 -0.905 1.00 76.81 160 LEU A C 1
ATOM 1241 O O . LEU A 1 160 ? -19.228 1.529 -1.688 1.00 76.81 160 LEU A O 1
ATOM 1245 N N . ASP A 1 161 ? -21.210 0.875 -0.849 1.00 78.31 161 ASP A N 1
ATOM 1246 C CA . ASP A 1 161 ? -21.333 -0.369 -1.622 1.00 78.31 161 ASP A CA 1
ATOM 1247 C C . ASP A 1 161 ? -21.198 -0.138 -3.135 1.00 78.31 161 ASP A C 1
ATOM 1249 O O . ASP A 1 161 ? -20.550 -0.913 -3.822 1.00 78.31 161 ASP A O 1
ATOM 1253 N N . TRP A 1 162 ? -21.755 0.961 -3.656 1.00 80.19 162 TRP A N 1
ATOM 1254 C CA . TRP A 1 162 ? -21.639 1.306 -5.080 1.00 80.19 162 TRP A CA 1
ATOM 1255 C C . TRP A 1 162 ? -20.194 1.550 -5.501 1.00 80.19 162 TRP A C 1
ATOM 1257 O O . TRP A 1 162 ? -19.810 1.216 -6.614 1.00 80.19 162 TRP A O 1
ATOM 1267 N N . ILE A 1 163 ? -19.389 2.100 -4.593 1.00 79.38 163 ILE A N 1
ATOM 1268 C CA . ILE A 1 163 ? -17.975 2.349 -4.844 1.00 79.38 163 ILE A CA 1
ATOM 1269 C C . ILE A 1 163 ? -17.255 0.996 -4.905 1.00 79.38 163 ILE A C 1
ATOM 1271 O O . ILE A 1 163 ? -16.521 0.733 -5.852 1.00 79.38 163 ILE A O 1
ATOM 1275 N N . GLU A 1 164 ? -17.527 0.094 -3.956 1.00 78.25 164 GLU A N 1
ATOM 1276 C CA . GLU A 1 164 ? -16.975 -1.269 -3.959 1.00 78.25 164 GLU A CA 1
ATOM 1277 C C . GLU A 1 164 ? -17.389 -2.089 -5.199 1.00 78.25 164 GLU A C 1
ATOM 1279 O O . GLU A 1 164 ? -16.560 -2.828 -5.732 1.00 78.25 164 GLU A O 1
ATOM 1284 N N . GLU A 1 165 ? -18.628 -1.932 -5.686 1.00 80.75 165 GLU A N 1
ATOM 1285 C CA . GLU A 1 165 ? -19.147 -2.568 -6.909 1.00 80.75 165 GLU A CA 1
ATOM 1286 C C . GLU A 1 165 ? -18.482 -2.036 -8.189 1.00 80.75 165 GLU A C 1
ATOM 1288 O O . GLU A 1 165 ? -18.128 -2.821 -9.072 1.00 80.75 165 GLU A O 1
ATOM 1293 N N . GLU A 1 166 ? -18.292 -0.717 -8.297 1.00 77.88 166 GLU A N 1
ATOM 1294 C CA . GLU A 1 166 ? -17.604 -0.085 -9.433 1.00 77.88 166 GLU A CA 1
ATOM 1295 C C . GLU A 1 166 ? -16.085 -0.359 -9.404 1.00 77.88 166 GLU A C 1
ATOM 1297 O O . GLU A 1 166 ? -15.440 -0.470 -10.453 1.00 77.88 166 GLU A O 1
ATOM 1302 N N . GLY A 1 167 ? -15.525 -0.585 -8.208 1.00 80.25 167 GLY A N 1
ATOM 1303 C CA . GLY A 1 167 ? -14.138 -1.002 -7.984 1.00 80.25 167 GLY A CA 1
ATOM 1304 C C . GLY A 1 167 ? -13.122 0.141 -8.037 1.00 80.25 167 GLY A C 1
ATOM 1305 O O . GLY A 1 167 ? -11.911 -0.087 -7.921 1.00 80.25 167 GLY A O 1
ATOM 1306 N N . ASP A 1 168 ? -13.596 1.371 -8.193 1.00 85.25 168 ASP A N 1
ATOM 1307 C CA . ASP A 1 168 ? -12.805 2.583 -8.299 1.00 85.25 168 ASP A CA 1
ATOM 1308 C C . ASP A 1 168 ? -13.591 3.818 -7.841 1.00 85.25 168 ASP A C 1
ATOM 1310 O O . ASP A 1 168 ? -14.810 3.792 -7.716 1.00 85.25 168 ASP A O 1
ATOM 1314 N N . TYR A 1 169 ? -12.889 4.924 -7.626 1.00 86.88 169 TYR A N 1
ATOM 1315 C CA . TYR A 1 169 ? -13.502 6.219 -7.380 1.00 86.88 169 TYR A CA 1
ATOM 1316 C C . TYR A 1 169 ? -12.732 7.336 -8.079 1.00 86.88 169 TYR A C 1
ATOM 1318 O O . TYR A 1 169 ? -11.518 7.264 -8.272 1.00 86.88 169 TYR A O 1
ATOM 1326 N N . PHE A 1 170 ? -13.435 8.404 -8.449 1.00 85.75 170 PHE A N 1
ATOM 1327 C CA . PHE A 1 170 ? -12.814 9.580 -9.051 1.00 85.75 170 PHE A CA 1
ATOM 1328 C C . PHE A 1 170 ? -12.368 10.571 -7.980 1.00 85.75 170 PHE A C 1
ATOM 1330 O O . PHE A 1 170 ? -13.155 10.998 -7.136 1.00 85.75 170 PHE A O 1
ATOM 1337 N N . CYS A 1 171 ? -11.109 10.988 -8.054 1.00 87.69 171 CYS A N 1
ATOM 1338 C CA . CYS A 1 171 ? -10.555 12.058 -7.240 1.00 87.69 171 CYS A CA 1
ATOM 1339 C C . CYS A 1 171 ? -9.742 12.981 -8.148 1.00 87.69 171 CYS A C 1
ATOM 1341 O O . CYS A 1 171 ? -8.837 12.520 -8.832 1.00 87.69 171 CYS A O 1
ATOM 1343 N N . PHE A 1 172 ? -10.086 14.273 -8.195 1.00 77.88 172 PHE A N 1
ATOM 1344 C CA . PHE A 1 172 ? -9.380 15.284 -9.000 1.00 77.88 172 PHE A CA 1
ATOM 1345 C C . PHE A 1 172 ? -9.096 14.851 -10.448 1.00 77.88 172 PHE A C 1
ATOM 1347 O O . PHE A 1 172 ? -7.966 14.928 -10.916 1.00 77.88 172 PHE A O 1
ATOM 1354 N N . SER A 1 173 ? -10.132 14.395 -11.162 1.00 81.75 173 SER A N 1
ATOM 1355 C CA . SER A 1 173 ? -10.062 13.875 -12.544 1.00 81.75 173 SER A CA 1
ATOM 1356 C C . SER A 1 173 ? -9.230 12.599 -12.752 1.00 81.75 173 SER A C 1
ATOM 1358 O O . SER A 1 173 ? -9.148 12.107 -13.874 1.00 81.75 173 SER A O 1
ATOM 1360 N N . GLU A 1 174 ? -8.692 12.011 -11.685 1.00 87.00 174 GLU A N 1
ATOM 1361 C CA . GLU A 1 174 ? -8.001 10.724 -11.708 1.00 87.00 174 GLU A CA 1
ATOM 1362 C C . GLU A 1 174 ? -8.901 9.609 -11.166 1.00 87.00 174 GLU A C 1
ATOM 1364 O O . GLU A 1 174 ? -9.676 9.810 -10.227 1.00 87.00 174 GLU A O 1
ATOM 1369 N N . ARG A 1 175 ? -8.801 8.423 -11.775 1.00 83.94 175 ARG A N 1
ATOM 1370 C CA . ARG A 1 175 ? -9.521 7.213 -11.367 1.00 83.94 175 ARG A CA 1
ATOM 1371 C C . ARG A 1 175 ? -8.638 6.396 -10.428 1.00 83.94 175 ARG A C 1
ATOM 1373 O O . ARG A 1 175 ? -7.576 5.927 -10.832 1.00 83.94 175 ARG A O 1
ATOM 1380 N N . TRP A 1 176 ? -9.093 6.213 -9.196 1.00 84.81 176 TRP A N 1
ATOM 1381 C CA . TRP A 1 176 ? -8.381 5.504 -8.138 1.00 8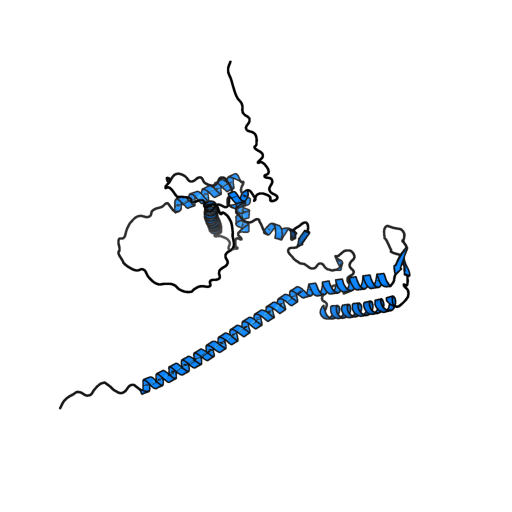4.81 176 TRP A CA 1
ATOM 1382 C C . TRP A 1 176 ? -9.012 4.132 -7.903 1.00 84.81 176 TRP A C 1
ATOM 1384 O O . TRP A 1 176 ? -10.187 4.072 -7.553 1.00 84.81 176 TRP A O 1
ATOM 1394 N N . PRO A 1 177 ? -8.279 3.022 -8.080 1.00 83.56 177 PRO A N 1
ATOM 1395 C CA . PRO A 1 177 ? -8.813 1.691 -7.820 1.00 83.56 177 PRO A CA 1
ATOM 1396 C C . PRO A 1 177 ? -8.904 1.417 -6.313 1.00 83.56 177 PRO A C 1
ATOM 1398 O O . PRO A 1 177 ? -7.988 1.735 -5.558 1.00 83.56 177 PRO A O 1
ATOM 1401 N N . ILE A 1 178 ? -9.978 0.760 -5.874 1.00 81.25 178 ILE A N 1
ATOM 1402 C CA . ILE A 1 178 ? -10.163 0.371 -4.461 1.00 81.25 178 ILE A CA 1
ATOM 1403 C C . ILE A 1 178 ? -9.283 -0.824 -4.110 1.00 81.25 178 ILE A C 1
ATOM 1405 O O . ILE A 1 178 ? -8.784 -0.958 -2.995 1.00 81.25 178 ILE A O 1
ATOM 1409 N N . HIS A 1 179 ? -9.105 -1.733 -5.064 1.00 74.69 179 HIS A N 1
ATOM 1410 C CA . HIS A 1 179 ? -8.216 -2.872 -4.912 1.00 74.69 179 HIS A CA 1
ATOM 1411 C C . HIS A 1 179 ? -6.954 -2.605 -5.717 1.00 74.69 179 HIS A C 1
ATOM 1413 O O . HIS A 1 179 ? -6.968 -2.676 -6.946 1.00 74.69 179 HIS A O 1
ATOM 1419 N N . GLU A 1 180 ? -5.853 -2.338 -5.020 1.00 67.88 180 GLU A N 1
ATOM 1420 C CA . GLU A 1 180 ? -4.527 -2.181 -5.615 1.00 67.88 180 GLU A CA 1
ATOM 1421 C C . GLU A 1 180 ? -4.006 -3.551 -6.091 1.00 67.88 180 GLU A C 1
ATOM 1423 O O . GLU A 1 180 ? -3.146 -4.188 -5.483 1.00 67.88 180 GLU A O 1
ATOM 1428 N N . ARG A 1 181 ? -4.592 -4.074 -7.173 1.00 68.31 181 ARG A N 1
ATOM 1429 C CA . ARG A 1 181 ? -4.080 -5.257 -7.865 1.00 68.31 181 ARG A CA 1
ATOM 1430 C C . ARG A 1 181 ? -3.050 -4.783 -8.872 1.00 68.31 181 ARG A C 1
ATOM 1432 O O . ARG A 1 181 ? -3.392 -4.152 -9.869 1.00 68.31 181 ARG A O 1
ATOM 1439 N N . LEU A 1 182 ? -1.788 -5.110 -8.614 1.00 69.69 182 LEU A N 1
ATOM 1440 C CA . LEU A 1 182 ? -0.725 -4.940 -9.594 1.00 69.69 182 LEU A CA 1
ATOM 1441 C C . LEU A 1 182 ? -1.058 -5.774 -10.830 1.00 69.69 182 LEU A C 1
ATOM 1443 O O . LEU A 1 182 ? -0.979 -7.002 -10.803 1.00 69.69 182 LEU A O 1
ATOM 1447 N N . LEU A 1 183 ? -1.453 -5.099 -11.908 1.00 72.88 183 LEU A N 1
ATOM 1448 C CA . LEU A 1 183 ? -1.599 -5.740 -13.206 1.00 72.88 183 LEU A CA 1
ATOM 1449 C C . LEU A 1 183 ? -0.240 -6.319 -13.637 1.00 72.88 183 LEU A C 1
ATOM 1451 O O . LEU A 1 183 ? 0.808 -5.719 -13.351 1.00 72.88 183 LEU A O 1
ATOM 1455 N N . PRO A 1 184 ? -0.232 -7.473 -14.323 1.00 74.38 184 PRO A N 1
ATOM 1456 C CA . PRO A 1 184 ? 1.000 -8.015 -14.872 1.00 74.38 184 PRO A CA 1
ATOM 1457 C C . PRO A 1 184 ? 1.613 -7.002 -15.842 1.00 74.38 184 PRO A C 1
ATOM 1459 O O . PRO A 1 184 ? 0.910 -6.242 -16.519 1.00 74.38 184 PRO A O 1
ATOM 1462 N N . LEU A 1 185 ? 2.943 -6.963 -15.898 1.00 76.62 185 LEU A N 1
ATOM 1463 C CA . LEU A 1 185 ? 3.637 -5.975 -16.719 1.00 76.62 185 LEU A CA 1
ATOM 1464 C C . LEU A 1 185 ? 3.332 -6.166 -18.216 1.00 76.62 185 LEU A C 1
ATOM 1466 O O . LEU A 1 185 ? 3.284 -5.181 -18.947 1.00 76.62 185 LEU A O 1
ATOM 1470 N N . SER A 1 186 ? 3.020 -7.395 -18.641 1.00 69.19 186 SER A N 1
ATOM 1471 C CA . SER A 1 186 ? 2.563 -7.731 -19.996 1.00 69.19 186 SER A CA 1
ATOM 1472 C C . SER A 1 186 ? 1.225 -7.093 -20.399 1.00 69.19 186 SER A C 1
ATOM 1474 O O . SER A 1 186 ? 0.974 -6.917 -21.589 1.00 69.19 186 SER A O 1
ATOM 1476 N N . ALA A 1 187 ? 0.384 -6.687 -19.442 1.00 74.12 187 ALA A N 1
ATOM 1477 C CA . ALA A 1 187 ? -0.878 -5.999 -19.726 1.00 74.12 187 ALA A CA 1
ATOM 1478 C C . ALA A 1 187 ? -0.703 -4.495 -20.010 1.00 74.12 187 ALA A C 1
ATOM 1480 O O . ALA A 1 187 ? -1.626 -3.856 -20.515 1.00 74.12 187 ALA A O 1
ATOM 1481 N N . HIS A 1 188 ? 0.462 -3.916 -19.694 1.00 75.50 188 HIS A N 1
ATOM 1482 C CA . HIS A 1 188 ? 0.722 -2.501 -19.940 1.00 75.50 188 HIS A CA 1
ATOM 1483 C C . HIS A 1 188 ? 1.246 -2.302 -21.371 1.00 75.50 188 HIS A C 1
ATOM 1485 O O . HIS A 1 188 ? 2.292 -2.858 -21.724 1.00 75.50 188 HIS A O 1
ATOM 1491 N N . PRO A 1 189 ? 0.573 -1.491 -22.208 1.00 71.69 189 PRO A N 1
ATOM 1492 C CA . PRO A 1 189 ? 1.002 -1.274 -23.583 1.00 71.69 189 PRO A CA 1
ATOM 1493 C C . PRO A 1 189 ? 2.408 -0.662 -23.620 1.00 71.69 189 PRO A C 1
ATOM 1495 O O . PRO A 1 189 ? 2.692 0.333 -22.954 1.00 71.69 189 PRO A O 1
ATOM 1498 N N . GLY A 1 190 ? 3.301 -1.268 -24.406 1.00 72.06 190 GLY A N 1
ATOM 1499 C CA . GLY A 1 190 ? 4.677 -0.795 -24.593 1.00 72.06 190 GLY A CA 1
ATOM 1500 C C . GLY A 1 190 ? 5.676 -1.215 -23.509 1.00 72.06 190 GLY A C 1
ATOM 1501 O O . GLY A 1 190 ? 6.838 -0.813 -23.588 1.00 72.06 190 GLY A O 1
ATOM 1502 N N . MET A 1 191 ? 5.271 -2.028 -22.528 1.00 79.62 191 MET A N 1
ATOM 1503 C CA . MET A 1 191 ? 6.183 -2.577 -21.522 1.00 79.62 191 MET A CA 1
ATOM 1504 C C . MET A 1 191 ? 6.597 -4.005 -21.870 1.00 79.62 191 MET A C 1
ATOM 1506 O O . MET A 1 191 ? 5.781 -4.839 -22.249 1.00 79.62 191 MET A O 1
ATOM 1510 N N . ILE A 1 192 ? 7.893 -4.286 -21.734 1.00 84.44 192 ILE A N 1
ATOM 1511 C CA . ILE A 1 192 ? 8.457 -5.618 -21.963 1.00 84.44 192 ILE A CA 1
ATOM 1512 C C . ILE A 1 192 ? 8.750 -6.235 -20.606 1.00 84.44 192 ILE A C 1
ATOM 1514 O O . ILE A 1 192 ? 9.539 -5.690 -19.829 1.00 84.44 192 ILE A O 1
ATOM 1518 N N . GLN A 1 193 ? 8.145 -7.387 -20.342 1.00 87.56 193 GLN A N 1
ATOM 1519 C CA . GLN A 1 193 ? 8.453 -8.184 -19.168 1.00 87.56 193 GLN A CA 1
ATOM 1520 C C . GLN A 1 193 ? 9.739 -8.987 -19.401 1.00 87.56 193 GLN A C 1
ATOM 1522 O O . GLN A 1 193 ? 9.845 -9.737 -20.369 1.00 87.56 193 GLN A O 1
ATOM 1527 N N . LEU A 1 194 ? 10.736 -8.805 -18.530 1.00 86.31 194 LEU A N 1
ATOM 1528 C CA . LEU A 1 194 ? 12.065 -9.431 -18.663 1.00 86.31 194 LEU A CA 1
ATOM 1529 C C . LEU A 1 194 ? 12.215 -10.747 -17.881 1.00 86.31 194 LEU A C 1
ATOM 1531 O O . LEU A 1 194 ? 13.257 -11.396 -17.961 1.00 86.31 194 LEU A O 1
ATOM 1535 N N . TYR A 1 195 ? 11.209 -11.131 -17.099 1.00 84.75 195 TYR A N 1
ATOM 1536 C CA . TYR A 1 195 ? 11.206 -12.332 -16.265 1.00 84.75 195 TYR A CA 1
ATOM 1537 C C . TYR A 1 195 ? 10.018 -13.238 -16.642 1.00 84.75 195 TYR A C 1
ATOM 1539 O O . TYR A 1 195 ? 9.009 -12.728 -17.132 1.00 84.75 195 TYR A O 1
ATOM 1547 N N . PRO A 1 196 ? 10.119 -14.570 -16.450 1.00 84.06 196 PRO A N 1
ATOM 1548 C CA . PRO A 1 196 ? 9.058 -15.490 -16.858 1.00 84.06 196 PRO A CA 1
ATOM 1549 C C . PRO A 1 196 ? 7.745 -15.227 -16.105 1.00 84.06 196 PRO A C 1
ATOM 1551 O O . PRO A 1 196 ? 7.743 -14.654 -15.020 1.00 84.06 196 PRO A O 1
ATOM 1554 N N . GLU A 1 197 ? 6.615 -15.646 -16.665 1.00 74.50 197 GLU A N 1
ATOM 1555 C CA . GLU A 1 197 ? 5.324 -15.594 -15.973 1.00 74.50 197 GLU A CA 1
ATOM 1556 C C . GLU A 1 197 ? 5.182 -16.849 -15.084 1.00 74.50 197 GLU A C 1
ATOM 1558 O O . GLU A 1 197 ? 5.259 -17.970 -15.587 1.00 74.50 197 GLU A O 1
ATOM 1563 N N . GLY A 1 198 ? 5.030 -16.696 -13.757 1.00 77.31 198 GLY A N 1
ATOM 1564 C CA . GLY A 1 198 ? 4.772 -17.831 -12.852 1.00 77.31 198 GLY A CA 1
ATOM 1565 C C . GLY A 1 198 ? 5.297 -17.705 -11.414 1.00 77.31 198 GLY A C 1
ATOM 1566 O O . GLY A 1 198 ? 5.704 -16.636 -10.960 1.00 77.31 198 GLY A O 1
ATOM 1567 N N . SER A 1 199 ? 5.286 -18.828 -10.680 1.00 74.31 199 SER A N 1
ATOM 1568 C CA . SER A 1 199 ? 5.797 -18.928 -9.304 1.00 74.31 199 SER A CA 1
ATOM 1569 C C . SER A 1 199 ? 7.325 -18.938 -9.295 1.00 74.31 199 SER A C 1
ATOM 1571 O O . SER A 1 199 ? 7.964 -19.989 -9.382 1.00 74.31 199 SER A O 1
ATOM 1573 N N . ILE A 1 200 ? 7.917 -17.756 -9.229 1.00 78.62 200 ILE A N 1
ATOM 1574 C CA . ILE A 1 200 ? 9.365 -17.591 -9.319 1.00 78.62 200 ILE A CA 1
ATOM 1575 C C . ILE A 1 200 ? 9.910 -17.092 -7.985 1.00 78.62 200 ILE A C 1
ATOM 1577 O O . ILE A 1 200 ? 9.240 -16.357 -7.257 1.00 78.62 200 ILE A O 1
ATOM 1581 N N . ASP A 1 201 ? 11.152 -17.467 -7.676 1.00 88.31 201 ASP A N 1
ATOM 1582 C CA . ASP A 1 201 ? 11.905 -16.821 -6.607 1.00 88.31 201 ASP A CA 1
ATOM 1583 C C . ASP A 1 201 ? 12.212 -15.365 -6.997 1.00 88.31 201 ASP A C 1
ATOM 1585 O O . ASP A 1 201 ? 13.180 -15.061 -7.704 1.00 88.31 201 ASP A O 1
ATOM 1589 N N . ARG A 1 202 ? 11.349 -14.460 -6.522 1.00 86.94 202 ARG A N 1
ATOM 1590 C CA . ARG A 1 202 ? 11.406 -13.017 -6.793 1.00 86.94 202 ARG A CA 1
ATOM 1591 C C . ARG A 1 202 ? 12.724 -12.388 -6.343 1.00 86.94 202 ARG A C 1
ATOM 1593 O O . ARG A 1 202 ? 13.184 -11.418 -6.941 1.00 86.94 202 ARG A O 1
ATOM 1600 N N . LYS A 1 203 ? 13.366 -12.935 -5.305 1.00 90.31 203 LYS A N 1
ATOM 1601 C CA . LYS A 1 203 ? 14.654 -12.425 -4.822 1.00 90.31 203 LYS A CA 1
ATOM 1602 C C . LYS A 1 203 ? 15.765 -12.740 -5.822 1.00 90.31 203 LYS A C 1
ATOM 1604 O O . LYS A 1 203 ? 16.561 -11.863 -6.162 1.00 90.31 203 LYS A O 1
ATOM 1609 N N . ALA A 1 204 ? 15.813 -13.975 -6.318 1.00 91.62 204 ALA A N 1
ATOM 1610 C CA . ALA A 1 204 ? 16.802 -14.391 -7.308 1.00 91.62 204 ALA A CA 1
ATOM 1611 C C . ALA A 1 204 ? 16.644 -13.639 -8.641 1.00 91.62 204 ALA A C 1
ATOM 1613 O O . ALA A 1 204 ? 17.645 -13.214 -9.232 1.00 91.62 204 ALA A O 1
ATOM 1614 N N . THR A 1 205 ? 15.408 -13.408 -9.096 1.00 91.94 205 THR A N 1
ATOM 1615 C CA . THR A 1 205 ? 15.156 -12.610 -10.307 1.00 91.94 205 THR A CA 1
ATOM 1616 C C . THR A 1 205 ? 15.541 -11.153 -10.119 1.00 91.94 205 THR A C 1
ATOM 1618 O O . THR A 1 205 ? 16.218 -10.611 -10.988 1.00 91.94 205 THR A O 1
ATOM 1621 N N . LEU A 1 206 ? 15.232 -10.538 -8.973 1.00 93.19 206 LEU A N 1
ATOM 1622 C CA . LEU A 1 206 ? 15.646 -9.165 -8.677 1.00 93.19 206 LEU A CA 1
ATOM 1623 C C . LEU A 1 206 ? 17.174 -9.014 -8.701 1.00 93.19 206 LEU A C 1
ATOM 1625 O O . LEU A 1 206 ? 17.696 -8.072 -9.295 1.00 93.19 206 LEU A O 1
ATOM 1629 N N . HIS A 1 207 ? 17.912 -9.972 -8.128 1.00 94.00 207 HIS A N 1
ATOM 1630 C CA . HIS A 1 207 ? 19.375 -9.983 -8.214 1.00 94.00 207 HIS A CA 1
ATOM 1631 C C . HIS A 1 207 ? 19.886 -10.168 -9.646 1.00 94.00 207 HIS A C 1
ATOM 1633 O O . HIS A 1 207 ? 20.933 -9.627 -10.002 1.00 94.00 207 HIS A O 1
ATOM 1639 N N . THR A 1 208 ? 19.180 -10.935 -10.472 1.00 94.31 208 THR A N 1
ATOM 1640 C CA . THR A 1 208 ? 19.539 -11.118 -11.883 1.00 94.31 208 THR A CA 1
ATOM 1641 C C . THR A 1 208 ? 19.302 -9.831 -12.670 1.00 94.31 208 THR A C 1
ATOM 1643 O O . THR A 1 208 ? 20.218 -9.376 -13.351 1.00 94.31 208 THR A O 1
ATOM 1646 N N . LEU A 1 209 ? 18.149 -9.181 -12.485 1.00 93.69 209 LEU A N 1
ATOM 1647 C CA . LEU A 1 209 ? 17.838 -7.885 -13.094 1.00 93.69 209 LEU A CA 1
ATOM 1648 C C . LEU A 1 209 ? 18.800 -6.779 -12.642 1.00 93.69 209 LEU A C 1
ATOM 1650 O O . LEU A 1 209 ? 19.206 -5.941 -13.442 1.00 93.69 209 LEU A O 1
ATOM 1654 N N . LEU A 1 210 ? 19.237 -6.798 -11.381 1.00 95.50 210 LEU A N 1
ATOM 1655 C CA . LEU A 1 210 ? 20.257 -5.870 -10.897 1.00 95.50 210 LEU A CA 1
ATOM 1656 C C . LEU A 1 210 ? 21.594 -6.076 -11.625 1.00 95.50 210 LEU A C 1
ATOM 1658 O O . LEU A 1 210 ? 22.240 -5.109 -12.022 1.00 95.50 210 LEU A O 1
ATOM 1662 N N . ARG A 1 211 ? 22.013 -7.332 -11.837 1.00 95.88 211 ARG A N 1
ATOM 1663 C CA . ARG A 1 211 ? 23.233 -7.631 -12.605 1.00 95.88 211 ARG A CA 1
ATOM 1664 C C . ARG A 1 211 ? 23.109 -7.167 -14.054 1.00 95.88 211 ARG A C 1
ATOM 1666 O O . ARG A 1 211 ? 24.066 -6.600 -14.576 1.00 95.88 211 ARG A O 1
ATOM 1673 N N . THR A 1 212 ? 21.951 -7.357 -14.690 1.00 95.50 212 THR A N 1
ATOM 1674 C CA . THR A 1 212 ? 21.723 -6.871 -16.060 1.00 95.50 212 THR A CA 1
ATOM 1675 C C . THR A 1 212 ? 21.700 -5.345 -16.124 1.00 95.50 212 THR A C 1
ATOM 1677 O O . THR A 1 212 ? 22.284 -4.770 -17.040 1.00 95.50 212 THR A O 1
ATOM 1680 N N . LEU A 1 213 ? 21.104 -4.672 -15.135 1.00 95.25 213 LEU A N 1
ATOM 1681 C CA . LEU A 1 213 ? 21.107 -3.211 -15.024 1.00 95.25 213 LEU A CA 1
ATOM 1682 C C . LEU A 1 213 ? 22.537 -2.667 -14.921 1.00 95.25 213 LEU A C 1
ATOM 1684 O O . LEU A 1 213 ? 22.922 -1.784 -15.680 1.00 95.25 213 LEU A O 1
ATOM 1688 N N . LEU A 1 214 ? 23.351 -3.234 -14.027 1.00 96.12 214 LEU A N 1
ATOM 1689 C CA . LEU A 1 214 ? 24.743 -2.818 -13.856 1.00 96.12 214 LEU A CA 1
ATOM 1690 C C . LEU A 1 214 ? 25.566 -3.073 -15.123 1.00 96.12 214 LEU A C 1
ATOM 1692 O O . LEU A 1 214 ? 26.277 -2.180 -15.577 1.00 96.12 214 LEU A O 1
ATOM 1696 N N . ALA A 1 215 ? 25.443 -4.256 -15.731 1.00 95.62 215 ALA A N 1
ATOM 1697 C CA . ALA A 1 215 ? 26.164 -4.590 -16.959 1.00 95.62 215 ALA A CA 1
ATOM 1698 C C . ALA A 1 215 ? 25.804 -3.646 -18.120 1.00 95.62 215 ALA A C 1
ATOM 1700 O O . ALA A 1 215 ? 26.688 -3.187 -18.845 1.00 95.62 215 ALA A O 1
ATOM 1701 N N . THR A 1 216 ? 24.519 -3.316 -18.279 1.00 94.62 216 THR A N 1
ATOM 1702 C CA . THR A 1 216 ? 24.066 -2.384 -19.323 1.00 94.62 216 THR A CA 1
ATOM 1703 C C . THR A 1 216 ? 24.471 -0.943 -19.047 1.00 94.62 216 THR A C 1
ATOM 1705 O O . THR A 1 216 ? 24.858 -0.243 -19.980 1.00 94.62 216 THR A O 1
ATOM 1708 N N . TYR A 1 217 ? 24.493 -0.519 -17.784 1.00 94.50 217 TYR A N 1
ATOM 1709 C CA . TYR A 1 217 ? 25.011 0.788 -17.391 1.00 94.50 217 TYR A CA 1
ATOM 1710 C C . TYR A 1 217 ? 26.520 0.922 -17.651 1.00 94.50 217 TYR A C 1
ATOM 1712 O O . TYR A 1 217 ? 26.960 1.915 -18.229 1.00 94.50 217 TYR A O 1
ATOM 1720 N N . PHE A 1 218 ? 27.320 -0.095 -17.313 1.00 94.88 218 PHE A N 1
ATOM 1721 C CA . PHE A 1 218 ? 28.746 -0.102 -17.656 1.00 94.88 218 PHE A CA 1
ATOM 1722 C C . PHE A 1 218 ? 28.958 -0.052 -19.169 1.00 94.88 218 PHE A C 1
ATOM 1724 O O . PHE A 1 218 ? 29.772 0.740 -19.643 1.00 94.88 218 PHE A O 1
ATOM 1731 N N . LYS A 1 219 ? 28.183 -0.827 -19.940 1.00 93.06 219 LYS A N 1
ATOM 1732 C CA . LYS A 1 219 ? 28.231 -0.775 -21.405 1.00 93.06 219 LYS A CA 1
ATOM 1733 C C . LYS A 1 219 ? 27.895 0.627 -21.930 1.00 93.06 219 LYS A C 1
ATOM 1735 O O . LYS A 1 219 ? 28.607 1.141 -22.791 1.00 93.06 219 LYS A O 1
ATOM 1740 N N . LEU A 1 220 ? 26.873 1.278 -21.375 1.00 91.81 220 LEU A N 1
ATOM 1741 C CA . LEU A 1 220 ? 26.509 2.651 -21.727 1.00 91.81 220 LEU A CA 1
ATOM 1742 C C . LEU A 1 220 ? 27.674 3.622 -21.488 1.00 91.81 220 LEU A C 1
ATOM 1744 O O . LEU A 1 220 ? 28.009 4.389 -22.385 1.00 91.81 220 LEU A O 1
ATOM 1748 N N . ILE A 1 221 ? 28.337 3.550 -20.329 1.00 91.06 221 ILE A N 1
ATOM 1749 C CA . ILE A 1 221 ? 29.513 4.385 -20.034 1.00 91.06 221 ILE A CA 1
ATOM 1750 C C . ILE A 1 221 ? 30.632 4.135 -21.048 1.00 91.06 221 ILE A C 1
ATOM 1752 O O . ILE A 1 221 ? 31.219 5.090 -21.552 1.00 91.06 221 ILE A O 1
ATOM 1756 N N . THR A 1 222 ? 30.916 2.873 -21.385 1.00 90.44 222 THR A N 1
ATOM 1757 C CA . THR A 1 222 ? 31.962 2.564 -22.375 1.00 90.44 222 THR A CA 1
ATOM 1758 C C . THR A 1 222 ? 31.637 3.124 -23.759 1.00 90.44 222 THR A C 1
ATOM 1760 O O . THR A 1 222 ? 32.535 3.591 -24.453 1.00 90.44 222 THR A O 1
ATOM 1763 N N . ILE A 1 223 ? 30.359 3.143 -24.147 1.00 89.50 223 ILE A N 1
ATOM 1764 C CA . ILE A 1 223 ? 29.924 3.713 -25.427 1.00 89.50 223 ILE A CA 1
ATOM 1765 C C . ILE A 1 223 ? 29.996 5.235 -25.403 1.00 89.50 223 ILE A C 1
ATOM 1767 O O . ILE A 1 223 ? 30.435 5.812 -26.390 1.00 89.50 223 ILE A O 1
ATOM 1771 N N . LEU A 1 224 ? 29.648 5.878 -24.286 1.00 87.12 224 LEU A N 1
ATOM 1772 C CA . LEU A 1 224 ? 29.760 7.333 -24.123 1.00 87.12 224 LEU A CA 1
ATOM 1773 C C . LEU A 1 224 ? 31.208 7.837 -24.213 1.00 87.12 224 LEU A C 1
ATOM 1775 O O . LEU A 1 224 ? 31.434 8.995 -24.548 1.00 87.12 224 LEU A O 1
ATOM 1779 N N . GLN A 1 225 ? 32.190 6.978 -23.929 1.00 90.31 225 GLN A N 1
ATOM 1780 C CA . GLN A 1 225 ? 33.612 7.284 -24.117 1.00 90.31 225 GLN A CA 1
ATOM 1781 C C . GLN A 1 225 ? 34.073 7.153 -25.579 1.00 90.31 225 GLN A C 1
ATOM 1783 O O . GLN A 1 225 ? 35.183 7.562 -25.914 1.00 90.31 225 GLN A O 1
ATOM 1788 N N . SER A 1 226 ? 33.239 6.586 -26.452 1.00 85.50 226 SER A N 1
ATOM 1789 C CA . SER A 1 226 ? 33.496 6.411 -27.882 1.00 85.50 226 SER A CA 1
ATOM 1790 C C . SER A 1 226 ? 32.591 7.337 -28.712 1.00 85.50 226 SER A C 1
ATOM 1792 O O . SER A 1 226 ? 31.551 7.772 -28.217 1.00 85.50 226 SER A O 1
ATOM 1794 N N . PRO A 1 227 ? 32.950 7.683 -29.963 1.00 82.12 227 PRO A N 1
ATOM 1795 C CA . PRO A 1 227 ? 32.069 8.491 -30.801 1.00 82.12 227 PRO A CA 1
ATOM 1796 C C . PRO A 1 227 ? 30.717 7.783 -31.004 1.00 82.12 227 PRO A C 1
ATOM 1798 O O . PRO A 1 227 ? 30.689 6.550 -31.100 1.00 82.12 227 PRO A O 1
ATOM 1801 N N . PRO A 1 228 ? 29.607 8.539 -31.081 1.00 78.25 228 PRO A N 1
ATOM 1802 C CA . PRO A 1 228 ? 28.275 7.966 -31.216 1.00 78.25 228 PRO A CA 1
ATOM 1803 C C . PRO A 1 228 ? 28.192 7.084 -32.466 1.00 78.25 228 PRO A C 1
ATOM 1805 O O . PRO A 1 228 ? 28.579 7.488 -33.564 1.00 78.25 228 PRO A O 1
ATOM 1808 N N . ARG A 1 229 ? 27.724 5.848 -32.270 1.00 75.31 229 ARG A N 1
ATOM 1809 C CA . ARG A 1 229 ? 27.498 4.868 -33.334 1.00 75.31 229 ARG A CA 1
ATOM 1810 C C . ARG A 1 229 ? 26.012 4.828 -33.649 1.00 75.31 229 ARG A C 1
ATOM 1812 O O . ARG A 1 229 ? 25.228 4.261 -32.883 1.00 75.31 229 ARG A O 1
ATOM 1819 N N . ASP A 1 230 ? 25.659 5.420 -34.780 1.00 80.75 230 ASP A N 1
ATOM 1820 C CA . ASP A 1 230 ? 24.304 5.386 -35.310 1.00 80.75 230 ASP A CA 1
ATOM 1821 C C . ASP A 1 230 ? 24.166 4.229 -36.299 1.00 80.75 230 ASP A C 1
ATOM 1823 O O . ASP A 1 230 ? 25.077 3.932 -37.078 1.00 80.75 230 ASP A O 1
ATOM 1827 N N . TYR A 1 231 ? 23.022 3.558 -36.260 1.00 77.75 231 TYR A N 1
ATOM 1828 C CA . TYR A 1 231 ? 22.683 2.487 -37.180 1.00 77.75 231 TYR A CA 1
ATOM 1829 C C . TYR A 1 231 ? 21.237 2.636 -37.658 1.00 77.75 231 TYR A C 1
ATOM 1831 O O . TYR A 1 231 ? 20.378 3.223 -36.995 1.00 77.75 231 TYR A O 1
ATOM 1839 N N . LEU A 1 232 ? 20.967 2.114 -38.852 1.00 78.31 232 LEU A N 1
ATOM 1840 C CA . LEU A 1 232 ? 19.628 2.111 -39.426 1.00 78.31 232 LEU A CA 1
ATOM 1841 C C . LEU A 1 232 ? 18.853 0.918 -38.872 1.00 78.31 232 LEU A C 1
ATOM 1843 O O . LEU A 1 232 ? 19.191 -0.233 -39.151 1.00 78.31 232 LEU A O 1
ATOM 1847 N N . ALA A 1 233 ? 17.809 1.194 -38.093 1.00 76.69 233 ALA A N 1
ATOM 1848 C CA . ALA A 1 233 ? 16.877 0.180 -37.627 1.00 76.69 233 ALA A CA 1
ATOM 1849 C C . ALA A 1 233 ? 15.609 0.211 -38.489 1.00 76.69 233 ALA A C 1
ATOM 1851 O O . ALA A 1 233 ? 14.974 1.256 -38.639 1.00 76.69 233 ALA A O 1
ATOM 1852 N N . SER A 1 234 ? 15.225 -0.944 -39.036 1.00 72.56 234 SER A N 1
ATOM 1853 C CA . SER A 1 234 ? 13.920 -1.123 -39.679 1.00 72.56 234 SER A CA 1
ATOM 1854 C C . SER A 1 234 ? 12.886 -1.411 -38.596 1.00 72.56 234 SER A C 1
ATOM 1856 O O . SER A 1 234 ? 13.026 -2.400 -37.873 1.00 72.56 234 SER A O 1
ATOM 1858 N N . VAL A 1 235 ? 11.884 -0.544 -38.443 1.00 69.31 235 VAL A N 1
ATOM 1859 C CA . VAL A 1 235 ? 10.761 -0.794 -37.531 1.00 69.31 235 VAL A CA 1
ATOM 1860 C C . VAL A 1 235 ? 9.666 -1.521 -38.315 1.00 69.31 235 VAL A C 1
ATOM 1862 O O . VAL A 1 235 ? 9.138 -0.944 -39.267 1.00 69.31 235 VAL A O 1
ATOM 1865 N N . PRO A 1 236 ? 9.318 -2.774 -37.963 1.00 64.19 236 PRO A N 1
ATOM 1866 C CA . PRO A 1 236 ? 8.201 -3.467 -38.589 1.00 64.19 236 PRO A CA 1
ATOM 1867 C C . PRO A 1 236 ? 6.892 -2.856 -38.077 1.00 64.19 236 PRO A C 1
ATOM 1869 O O . PRO A 1 236 ? 6.475 -3.132 -36.954 1.00 64.19 236 PRO A O 1
ATOM 1872 N N . ASP A 1 237 ? 6.265 -2.002 -38.882 1.00 66.06 237 ASP A N 1
ATOM 1873 C CA . ASP A 1 237 ? 4.898 -1.531 -38.653 1.00 66.06 237 ASP A CA 1
ATOM 1874 C C . ASP A 1 237 ? 3.936 -2.379 -39.512 1.00 66.06 237 ASP A C 1
ATOM 1876 O O . ASP A 1 237 ? 4.115 -2.439 -40.730 1.00 66.06 237 ASP A O 1
ATOM 1880 N N . PRO A 1 238 ? 2.930 -3.055 -38.924 1.00 69.69 238 PRO A N 1
ATOM 1881 C CA . PRO A 1 238 ? 1.932 -3.822 -39.672 1.00 69.69 238 PRO A CA 1
ATOM 1882 C C . PRO A 1 238 ? 1.115 -2.999 -40.682 1.00 69.69 238 PRO A C 1
ATOM 1884 O O . PRO A 1 238 ? 0.551 -3.578 -41.611 1.00 69.69 238 PRO A O 1
ATOM 1887 N N . HIS A 1 239 ? 1.019 -1.676 -40.506 1.00 71.50 239 HIS A N 1
ATOM 1888 C CA . HIS A 1 239 ? 0.153 -0.806 -41.307 1.00 71.50 239 HIS A CA 1
ATOM 1889 C C . HIS A 1 239 ? 0.890 0.200 -42.203 1.00 71.50 239 HIS A C 1
ATOM 1891 O O . HIS A 1 239 ? 0.236 0.902 -42.977 1.00 71.50 239 HIS A O 1
ATOM 1897 N N . ALA A 1 240 ? 2.223 0.249 -42.164 1.00 70.81 240 ALA A N 1
ATOM 1898 C CA . ALA A 1 240 ? 3.021 1.182 -42.956 1.00 70.81 240 ALA A CA 1
ATOM 1899 C C . ALA A 1 240 ? 4.190 0.474 -43.670 1.00 70.81 240 ALA A C 1
ATOM 1901 O O . ALA A 1 240 ? 4.690 -0.542 -43.185 1.00 70.81 240 ALA A O 1
ATOM 1902 N N . PRO A 1 241 ? 4.659 0.985 -44.828 1.00 72.81 241 PRO A N 1
ATOM 1903 C CA . PRO A 1 241 ? 5.895 0.494 -45.432 1.00 72.81 241 PRO A CA 1
ATOM 1904 C C . PRO A 1 241 ? 7.062 0.642 -44.437 1.00 72.81 241 PRO A C 1
ATOM 1906 O O . PRO A 1 241 ? 7.069 1.603 -43.663 1.00 72.81 241 PRO A O 1
ATOM 1909 N N . PRO A 1 242 ? 8.050 -0.277 -44.445 1.00 69.56 242 PRO A N 1
ATOM 1910 C CA . PRO A 1 242 ? 9.127 -0.288 -43.459 1.00 69.56 242 PRO A CA 1
ATOM 1911 C C . PRO A 1 242 ? 9.882 1.041 -43.495 1.00 69.56 242 PRO A C 1
ATOM 1913 O O . PRO A 1 242 ? 10.612 1.336 -44.445 1.00 69.56 242 PRO A O 1
ATOM 1916 N N . SER A 1 243 ? 9.683 1.855 -42.459 1.00 71.69 243 SER A N 1
ATOM 1917 C CA . SER A 1 243 ? 10.393 3.115 -42.290 1.00 71.69 243 SER A CA 1
ATOM 1918 C C . SER A 1 243 ? 11.716 2.840 -41.579 1.00 71.69 243 SER A C 1
ATOM 1920 O O . SER A 1 243 ? 11.783 2.130 -40.572 1.00 71.69 243 SER A O 1
ATOM 1922 N N . GLN A 1 244 ? 12.800 3.357 -42.154 1.00 77.50 244 GLN A N 1
ATOM 1923 C CA . GLN A 1 244 ? 14.119 3.277 -41.541 1.00 77.50 244 GLN A CA 1
ATOM 1924 C C . GLN A 1 244 ? 14.266 4.455 -40.588 1.00 77.50 244 GLN A C 1
ATOM 1926 O O . GLN A 1 244 ? 14.174 5.611 -41.001 1.00 77.50 244 GLN A O 1
ATOM 1931 N N . ILE A 1 245 ? 14.486 4.152 -39.313 1.00 77.75 245 ILE A N 1
ATOM 1932 C CA . ILE A 1 245 ? 14.715 5.159 -38.283 1.00 77.75 245 ILE A CA 1
ATOM 1933 C C . ILE A 1 245 ? 16.178 5.058 -37.868 1.00 77.75 245 ILE A C 1
ATOM 1935 O O . ILE A 1 245 ? 16.675 3.972 -37.556 1.00 77.75 245 ILE A O 1
ATOM 1939 N N . TRP A 1 246 ? 16.867 6.197 -37.862 1.00 76.44 246 TRP A N 1
ATOM 1940 C CA . TRP A 1 246 ? 18.195 6.299 -37.273 1.00 76.44 246 TRP A CA 1
ATOM 1941 C C . TRP A 1 246 ? 18.083 6.069 -35.770 1.00 76.44 246 TRP A C 1
ATOM 1943 O O . TRP A 1 246 ? 17.410 6.825 -35.066 1.00 76.44 246 TRP A O 1
ATOM 1953 N N . LYS A 1 247 ? 18.722 5.007 -35.286 1.00 81.06 247 LYS A N 1
ATOM 1954 C CA . LYS A 1 247 ? 18.848 4.722 -33.860 1.00 81.06 247 LYS A CA 1
ATOM 1955 C C . LYS A 1 247 ? 20.312 4.755 -33.471 1.00 81.06 247 LYS A C 1
ATOM 1957 O O . LYS A 1 247 ? 21.183 4.411 -34.266 1.00 81.06 247 LYS A O 1
ATOM 1962 N N . SER A 1 248 ? 20.571 5.150 -32.234 1.00 84.94 248 SER A N 1
ATOM 1963 C CA . SER A 1 248 ? 21.901 5.066 -31.650 1.00 84.94 248 SER A CA 1
ATOM 1964 C C . SER A 1 248 ? 21.932 3.949 -30.619 1.00 84.94 248 SER A C 1
ATOM 1966 O O . SER A 1 248 ? 20.971 3.750 -29.871 1.00 84.94 248 SER A O 1
ATOM 1968 N N . GLU A 1 249 ? 23.059 3.239 -30.539 1.00 86.69 249 GLU A N 1
ATOM 1969 C CA . GLU A 1 249 ? 23.246 2.170 -29.546 1.00 86.69 249 GLU A CA 1
ATOM 1970 C C . GLU A 1 249 ? 23.029 2.691 -28.109 1.00 86.69 249 GLU A C 1
ATOM 1972 O O . GLU A 1 249 ? 22.515 1.988 -27.240 1.00 86.69 249 GLU A O 1
ATOM 1977 N N . MET A 1 250 ? 23.354 3.966 -27.875 1.00 86.69 250 MET A N 1
ATOM 1978 C CA . MET A 1 250 ? 23.092 4.672 -26.621 1.00 86.69 250 MET A CA 1
ATOM 1979 C C . MET A 1 250 ? 21.593 4.740 -26.292 1.00 86.69 250 MET A C 1
ATOM 1981 O O . MET A 1 250 ? 21.201 4.447 -25.159 1.00 86.69 250 MET A O 1
ATOM 1985 N N . LEU A 1 251 ? 20.755 5.130 -27.261 1.00 86.75 251 LEU A N 1
ATOM 1986 C CA . LEU A 1 251 ? 19.313 5.258 -27.054 1.00 86.75 251 LEU A CA 1
ATOM 1987 C C . LEU A 1 251 ? 18.686 3.904 -26.716 1.00 86.75 251 LEU A C 1
ATOM 1989 O O . LEU A 1 251 ? 17.906 3.829 -25.767 1.00 86.75 251 LEU A O 1
ATOM 1993 N N . ASP A 1 252 ? 19.088 2.827 -27.389 1.00 87.88 252 ASP A N 1
ATOM 1994 C CA . ASP A 1 252 ? 18.562 1.491 -27.086 1.00 87.88 252 ASP A CA 1
ATOM 1995 C C . ASP A 1 252 ? 18.990 0.996 -25.702 1.00 87.88 252 ASP A C 1
ATOM 1997 O O . ASP A 1 252 ? 18.174 0.442 -24.965 1.00 87.88 252 ASP A O 1
ATOM 2001 N N . LEU A 1 253 ? 20.242 1.240 -25.301 1.00 90.44 253 LEU A N 1
ATOM 2002 C CA . LEU A 1 253 ? 20.709 0.888 -23.959 1.00 90.44 253 LEU A CA 1
ATOM 2003 C C . LEU A 1 253 ? 19.989 1.689 -22.874 1.00 90.44 253 LEU A C 1
ATOM 2005 O O . LEU A 1 253 ? 19.596 1.117 -21.860 1.00 90.44 253 LEU A O 1
ATOM 2009 N N . SER A 1 254 ? 19.759 2.987 -23.085 1.00 90.06 254 SER A N 1
ATOM 2010 C CA . SER A 1 254 ? 18.985 3.804 -22.142 1.00 90.06 254 SER A CA 1
ATOM 2011 C C . SER A 1 254 ? 17.525 3.346 -22.037 1.00 90.06 254 SER A C 1
ATOM 2013 O O . SER A 1 254 ? 16.983 3.251 -20.933 1.00 90.06 254 SER A O 1
ATOM 2015 N N . ALA A 1 255 ? 16.905 2.974 -23.161 1.00 89.94 255 ALA A N 1
ATOM 2016 C CA . ALA A 1 255 ? 15.567 2.400 -23.180 1.00 89.94 255 ALA A CA 1
ATOM 2017 C C . ALA A 1 255 ? 15.532 1.052 -22.443 1.00 89.94 255 ALA A C 1
ATOM 2019 O O . ALA A 1 255 ? 14.622 0.812 -21.651 1.00 89.94 255 ALA A O 1
ATOM 2020 N N . PHE A 1 256 ? 16.549 0.207 -22.632 1.00 91.81 256 PHE A N 1
ATOM 2021 C CA . PHE A 1 256 ? 16.679 -1.069 -21.932 1.00 91.81 256 PHE A CA 1
ATOM 2022 C C . PHE A 1 256 ? 16.885 -0.896 -20.421 1.00 91.81 256 PHE A C 1
ATOM 2024 O O . PHE A 1 256 ? 16.268 -1.613 -19.632 1.00 91.81 256 PHE A O 1
ATOM 2031 N N . ILE A 1 257 ? 17.699 0.077 -20.000 1.00 93.31 257 ILE A N 1
ATOM 2032 C CA . ILE A 1 257 ? 17.880 0.444 -18.587 1.00 93.31 257 ILE A CA 1
ATOM 2033 C C . ILE A 1 257 ? 16.536 0.848 -17.980 1.00 93.31 257 ILE A C 1
ATOM 2035 O O . ILE A 1 257 ? 16.150 0.311 -16.943 1.00 93.31 257 ILE A O 1
ATOM 2039 N N . ARG A 1 258 ? 15.777 1.722 -18.656 1.00 92.25 258 ARG A N 1
ATOM 2040 C CA . ARG A 1 258 ? 14.434 2.125 -18.215 1.00 92.25 258 ARG A CA 1
ATOM 2041 C C . ARG A 1 258 ? 13.514 0.914 -18.050 1.00 92.25 258 ARG A C 1
ATOM 2043 O O . ARG A 1 258 ? 12.895 0.762 -17.000 1.00 92.25 258 ARG A O 1
ATOM 2050 N N . THR A 1 259 ? 13.465 0.032 -19.046 1.00 92.12 259 THR A N 1
ATOM 2051 C CA . THR A 1 259 ? 12.672 -1.205 -18.991 1.00 92.12 259 THR A CA 1
ATOM 2052 C C . THR A 1 259 ? 13.103 -2.097 -17.828 1.00 92.12 259 THR A C 1
ATOM 2054 O O . THR A 1 259 ? 12.254 -2.603 -17.097 1.00 92.12 259 THR A O 1
ATOM 2057 N N . THR A 1 260 ? 14.407 -2.260 -17.600 1.00 92.56 260 THR A N 1
ATOM 2058 C CA . THR A 1 260 ? 14.940 -3.075 -16.498 1.00 92.56 260 THR A CA 1
ATOM 2059 C C . THR A 1 260 ? 14.519 -2.518 -15.139 1.00 92.56 260 THR A C 1
ATOM 2061 O O . THR A 1 260 ? 14.035 -3.271 -14.296 1.00 92.56 260 THR A O 1
ATOM 2064 N N . THR A 1 261 ? 14.612 -1.202 -14.942 1.00 93.25 261 THR A N 1
ATOM 2065 C CA . THR A 1 261 ? 14.186 -0.540 -13.700 1.00 93.25 261 THR A CA 1
ATOM 2066 C C . THR A 1 261 ? 12.687 -0.698 -13.450 1.00 93.25 261 THR A C 1
ATOM 2068 O O . THR A 1 261 ? 12.287 -0.998 -12.328 1.00 93.25 261 THR A O 1
ATOM 2071 N N . ILE A 1 262 ? 11.851 -0.566 -14.484 1.00 91.44 262 ILE A N 1
ATOM 2072 C CA . ILE A 1 262 ? 10.398 -0.775 -14.366 1.00 91.44 262 ILE A CA 1
ATOM 2073 C C . ILE A 1 262 ? 10.087 -2.227 -13.976 1.00 91.44 262 ILE A C 1
ATOM 2075 O O . ILE A 1 262 ? 9.284 -2.463 -13.076 1.00 91.44 262 ILE A O 1
ATOM 2079 N N . ASN A 1 263 ? 10.767 -3.200 -14.590 1.00 91.12 263 ASN A N 1
ATOM 2080 C CA . ASN A 1 263 ? 10.636 -4.615 -14.227 1.00 91.12 263 ASN A CA 1
ATOM 2081 C C . ASN A 1 263 ? 11.038 -4.882 -12.768 1.00 91.12 263 ASN A C 1
ATOM 2083 O O . ASN A 1 263 ? 10.349 -5.617 -12.063 1.00 91.12 263 ASN A O 1
ATOM 2087 N N . MET A 1 264 ? 12.128 -4.270 -12.292 1.00 91.94 264 MET A N 1
ATOM 2088 C CA . MET A 1 264 ? 12.539 -4.371 -10.888 1.00 91.94 264 MET A CA 1
ATOM 2089 C C . MET A 1 264 ? 11.509 -3.740 -9.946 1.00 91.94 264 MET A C 1
ATOM 2091 O O . MET A 1 264 ? 11.192 -4.325 -8.912 1.00 91.94 264 MET A O 1
ATOM 2095 N N . GLN A 1 265 ? 10.967 -2.574 -10.308 1.00 90.94 265 GLN A N 1
ATOM 2096 C CA . GLN A 1 265 ? 9.948 -1.886 -9.517 1.00 90.94 265 GLN A CA 1
ATOM 2097 C C . GLN A 1 265 ? 8.670 -2.717 -9.400 1.00 90.94 265 GLN A C 1
ATOM 2099 O O . GLN A 1 265 ? 8.079 -2.785 -8.324 1.00 90.94 265 GLN A O 1
ATOM 2104 N N . HIS A 1 266 ? 8.260 -3.364 -10.489 1.00 88.94 266 HIS A N 1
ATOM 2105 C CA . HIS A 1 266 ? 7.106 -4.253 -10.501 1.00 88.94 266 HIS A CA 1
ATOM 2106 C C . HIS A 1 266 ? 7.303 -5.442 -9.547 1.00 88.94 266 HIS A C 1
ATOM 2108 O O . HIS A 1 266 ? 6.488 -5.626 -8.645 1.00 88.94 266 HIS A O 1
ATOM 2114 N N . LEU A 1 267 ? 8.439 -6.148 -9.629 1.00 89.00 267 LEU A N 1
ATOM 2115 C CA . LEU A 1 267 ? 8.757 -7.248 -8.704 1.00 89.00 267 LEU A CA 1
ATOM 2116 C C . LEU A 1 267 ? 8.837 -6.795 -7.239 1.00 89.00 267 LEU A C 1
ATOM 2118 O O . LEU A 1 267 ? 8.427 -7.527 -6.339 1.00 89.00 267 LEU A O 1
ATOM 2122 N N . LEU A 1 268 ? 9.358 -5.592 -6.979 1.00 90.56 268 LEU A N 1
ATOM 2123 C CA . LEU A 1 268 ? 9.393 -5.030 -5.630 1.00 90.56 268 LEU A CA 1
ATOM 2124 C C . LEU A 1 268 ? 7.981 -4.737 -5.115 1.00 90.56 268 LEU A C 1
ATOM 2126 O O . LEU A 1 268 ? 7.676 -5.011 -3.956 1.00 90.56 268 LEU A O 1
ATOM 2130 N N . ASN A 1 269 ? 7.115 -4.203 -5.975 1.00 89.38 269 ASN A N 1
ATOM 2131 C CA . ASN A 1 269 ? 5.730 -3.933 -5.624 1.00 89.38 269 ASN A CA 1
ATOM 2132 C C . ASN A 1 269 ? 4.968 -5.219 -5.285 1.00 89.38 269 ASN A C 1
ATOM 2134 O O . ASN A 1 269 ? 4.227 -5.229 -4.306 1.00 89.38 269 ASN A O 1
ATOM 2138 N N . GLU A 1 270 ? 5.217 -6.320 -6.000 1.00 86.88 270 GLU A N 1
ATOM 2139 C CA . GLU A 1 270 ? 4.653 -7.630 -5.648 1.00 86.88 270 GLU A CA 1
ATOM 2140 C C . GLU A 1 270 ? 5.095 -8.136 -4.265 1.00 86.88 270 GLU A C 1
ATOM 2142 O O . GLU A 1 270 ? 4.366 -8.892 -3.622 1.00 86.88 270 GLU A O 1
ATOM 2147 N N . MET A 1 271 ? 6.280 -7.740 -3.789 1.00 88.44 271 MET A N 1
ATOM 2148 C CA . MET A 1 271 ? 6.798 -8.148 -2.478 1.00 88.44 271 MET A CA 1
ATOM 2149 C C . MET A 1 271 ? 6.246 -7.318 -1.311 1.00 88.44 271 MET A C 1
ATOM 2151 O O . MET A 1 271 ? 6.362 -7.752 -0.163 1.00 88.44 271 MET A O 1
ATOM 2155 N N . ARG A 1 272 ? 5.617 -6.160 -1.568 1.00 89.69 272 ARG A N 1
ATOM 2156 C CA . ARG A 1 272 ? 5.117 -5.257 -0.513 1.00 89.69 272 ARG A CA 1
ATOM 2157 C C . ARG A 1 272 ? 4.094 -5.907 0.425 1.00 89.69 272 ARG A C 1
ATOM 2159 O O . ARG A 1 272 ? 4.250 -5.743 1.634 1.00 89.69 272 ARG A O 1
ATOM 2166 N N . PRO A 1 273 ? 3.090 -6.673 -0.052 1.00 89.94 273 PRO A N 1
ATOM 2167 C CA . PRO A 1 273 ? 2.119 -7.294 0.848 1.00 89.94 273 PRO A CA 1
ATOM 2168 C C . PRO A 1 273 ? 2.770 -8.325 1.776 1.00 89.94 273 PRO A C 1
ATOM 2170 O O . PRO A 1 273 ? 2.496 -8.345 2.973 1.00 89.94 273 PRO A O 1
ATOM 2173 N N . ALA A 1 274 ? 3.687 -9.145 1.248 1.00 89.12 274 ALA A N 1
ATOM 2174 C CA . ALA A 1 274 ? 4.425 -10.120 2.049 1.00 89.12 274 ALA A CA 1
ATOM 2175 C C . ALA A 1 274 ? 5.315 -9.432 3.100 1.00 89.12 274 ALA A C 1
ATOM 2177 O O . ALA A 1 274 ? 5.354 -9.857 4.253 1.00 89.12 274 ALA A O 1
ATOM 2178 N N . GLN A 1 275 ? 5.975 -8.332 2.723 1.00 92.12 275 GLN A N 1
ATOM 2179 C CA . GLN A 1 275 ? 6.758 -7.509 3.644 1.00 92.12 275 GLN A CA 1
ATOM 2180 C C . GLN A 1 275 ? 5.890 -6.899 4.755 1.00 92.12 275 GLN A C 1
ATOM 2182 O O . GLN A 1 275 ? 6.300 -6.909 5.912 1.00 92.12 275 GLN A O 1
ATOM 2187 N N . ALA A 1 276 ? 4.693 -6.401 4.433 1.00 93.81 276 ALA A N 1
ATOM 2188 C CA . ALA A 1 276 ? 3.779 -5.827 5.420 1.00 93.81 276 ALA A CA 1
ATOM 2189 C C . ALA A 1 276 ? 3.327 -6.865 6.460 1.00 93.81 276 ALA A C 1
ATOM 2191 O O . ALA A 1 276 ? 3.288 -6.571 7.655 1.00 93.81 276 ALA A O 1
ATOM 2192 N N . VAL A 1 277 ? 3.043 -8.095 6.021 1.00 95.00 277 VAL A N 1
ATOM 2193 C CA . VAL A 1 277 ? 2.676 -9.200 6.920 1.00 95.00 277 VAL A CA 1
ATOM 2194 C C . VAL A 1 277 ? 3.832 -9.572 7.848 1.00 95.00 277 VAL A C 1
ATOM 2196 O O . VAL A 1 277 ? 3.613 -9.753 9.046 1.00 95.00 277 VAL A O 1
ATOM 2199 N N . GLU A 1 278 ? 5.058 -9.668 7.332 1.00 95.31 278 GLU A N 1
ATOM 2200 C CA . GLU A 1 278 ? 6.222 -9.955 8.177 1.00 95.31 278 GLU A CA 1
ATOM 2201 C C . GLU A 1 278 ? 6.524 -8.809 9.152 1.00 95.31 278 GLU A C 1
ATOM 2203 O O . GLU A 1 278 ? 6.769 -9.073 10.328 1.00 95.31 278 GLU A O 1
ATOM 2208 N N . GLY A 1 279 ? 6.391 -7.551 8.720 1.00 97.69 279 GLY A N 1
ATOM 2209 C CA . GLY A 1 279 ? 6.509 -6.390 9.607 1.00 97.69 279 GLY A CA 1
ATOM 2210 C C . GLY A 1 279 ? 5.468 -6.401 10.733 1.00 97.69 279 GLY A C 1
ATOM 2211 O O . GLY A 1 279 ? 5.798 -6.166 11.894 1.00 97.69 279 GLY A O 1
ATOM 2212 N N . LEU A 1 280 ? 4.217 -6.762 10.428 1.00 97.75 280 LEU A N 1
ATOM 2213 C CA . LEU A 1 280 ? 3.174 -6.927 11.444 1.00 97.75 280 LEU A CA 1
ATOM 2214 C C . LEU A 1 280 ? 3.485 -8.085 12.403 1.00 97.75 280 LEU A C 1
ATOM 2216 O O . LEU A 1 280 ? 3.298 -7.961 13.613 1.00 97.75 280 LEU A O 1
ATOM 2220 N N . ARG A 1 281 ? 3.974 -9.215 11.880 1.00 97.75 281 ARG A N 1
ATOM 2221 C CA . ARG A 1 281 ? 4.382 -10.370 12.689 1.00 97.75 281 ARG A CA 1
ATOM 2222 C C . ARG A 1 281 ? 5.519 -10.008 13.643 1.00 97.75 281 ARG A C 1
ATOM 2224 O O . ARG A 1 281 ? 5.505 -10.466 14.784 1.00 97.75 281 ARG A O 1
ATOM 2231 N N . GLU A 1 282 ? 6.495 -9.230 13.192 1.00 98.31 282 GLU A N 1
ATOM 2232 C CA . GLU A 1 282 ? 7.596 -8.745 14.024 1.00 98.31 282 GLU A CA 1
ATOM 2233 C C . GLU A 1 282 ? 7.089 -7.826 15.140 1.00 98.31 282 GLU A C 1
ATOM 2235 O O . GLU A 1 282 ? 7.342 -8.099 16.313 1.00 98.31 282 GLU A O 1
ATOM 2240 N N . LEU A 1 283 ? 6.254 -6.842 14.800 1.00 98.31 283 LEU A N 1
ATOM 2241 C CA . LEU A 1 283 ? 5.627 -5.939 15.767 1.00 98.31 283 LEU A CA 1
ATOM 2242 C C . LEU A 1 283 ? 4.810 -6.701 16.822 1.00 98.31 283 LEU A C 1
ATOM 2244 O O . LEU A 1 283 ? 4.913 -6.432 18.018 1.00 98.31 283 LEU A O 1
ATOM 2248 N N . MET A 1 284 ? 4.016 -7.692 16.412 1.00 98.00 284 MET A N 1
ATOM 2249 C CA . MET A 1 284 ? 3.236 -8.509 17.348 1.00 98.00 284 MET A CA 1
ATOM 2250 C C . MET A 1 284 ? 4.122 -9.346 18.278 1.00 98.00 284 MET A C 1
ATOM 2252 O O . MET A 1 284 ? 3.797 -9.506 19.457 1.00 98.00 284 MET A O 1
ATOM 2256 N N . LYS A 1 285 ? 5.243 -9.877 17.774 1.00 98.12 285 LYS A N 1
ATOM 2257 C CA . LYS A 1 285 ? 6.223 -10.590 18.607 1.00 98.12 285 LYS A CA 1
ATOM 2258 C C . LYS A 1 285 ? 6.841 -9.654 19.641 1.00 98.12 285 LYS A C 1
ATOM 2260 O O . LYS A 1 285 ? 6.922 -10.036 20.806 1.00 98.12 285 LYS A O 1
ATOM 2265 N N . GLU A 1 286 ? 7.214 -8.442 19.241 1.00 98.31 286 GLU A N 1
ATOM 2266 C CA . GLU A 1 286 ? 7.767 -7.430 20.145 1.00 98.31 286 GLU A CA 1
ATOM 2267 C C . GLU A 1 286 ? 6.766 -7.052 21.245 1.00 98.31 286 GLU A C 1
ATOM 2269 O O . GLU A 1 286 ? 7.101 -7.065 22.430 1.00 98.31 286 GLU A O 1
ATOM 2274 N N . GLN A 1 287 ? 5.505 -6.805 20.882 1.00 97.81 287 GLN A N 1
ATOM 2275 C CA . GLN A 1 287 ? 4.446 -6.504 21.850 1.00 97.81 287 GLN A CA 1
ATOM 2276 C C . GLN A 1 287 ? 4.233 -7.638 22.856 1.00 97.81 287 GLN A C 1
ATOM 2278 O O . GLN A 1 287 ? 4.025 -7.397 24.048 1.00 97.81 287 GLN A O 1
ATOM 2283 N N . LEU A 1 288 ? 4.267 -8.883 22.385 1.00 98.31 288 LEU A N 1
ATOM 2284 C CA . LEU A 1 288 ? 4.083 -10.052 23.231 1.00 98.31 288 LEU A CA 1
ATOM 2285 C C . LEU A 1 288 ? 5.264 -10.238 24.188 1.00 98.31 288 LEU A C 1
ATOM 2287 O O . LEU A 1 288 ? 5.056 -10.520 25.369 1.00 98.31 288 LEU A O 1
ATOM 2291 N N . GLU A 1 289 ? 6.484 -10.038 23.699 1.00 98.12 289 GLU A N 1
ATOM 2292 C CA . GLU A 1 289 ? 7.698 -10.108 24.507 1.00 98.12 289 GLU A CA 1
ATOM 2293 C C . GLU A 1 289 ? 7.718 -9.009 25.577 1.00 98.12 289 GLU A C 1
ATOM 2295 O O . GLU A 1 289 ? 7.917 -9.300 26.757 1.00 98.12 289 GLU A O 1
ATOM 2300 N N . ARG A 1 290 ? 7.357 -7.774 25.211 1.00 98.06 290 ARG A N 1
ATOM 2301 C CA . ARG A 1 290 ? 7.191 -6.668 26.161 1.00 98.06 290 ARG A CA 1
ATOM 2302 C C . ARG A 1 290 ? 6.188 -7.006 27.266 1.00 98.06 290 ARG A C 1
ATOM 2304 O O . ARG A 1 290 ? 6.501 -6.866 28.445 1.00 98.06 290 ARG A O 1
ATOM 2311 N N . ARG A 1 291 ? 5.006 -7.525 26.915 1.00 98.00 291 ARG A N 1
ATOM 2312 C CA . ARG A 1 291 ? 3.990 -7.922 27.910 1.00 98.00 291 ARG A CA 1
ATOM 2313 C C . ARG A 1 291 ? 4.466 -9.056 28.816 1.00 98.00 291 ARG A C 1
ATOM 2315 O O . ARG A 1 291 ? 4.138 -9.073 30.005 1.00 98.00 291 ARG A O 1
ATOM 2322 N N . ARG A 1 292 ? 5.238 -10.012 28.287 1.00 98.12 292 ARG A N 1
ATOM 2323 C CA . ARG A 1 292 ? 5.843 -11.086 29.091 1.00 98.12 292 ARG A CA 1
ATOM 2324 C C . ARG A 1 292 ? 6.849 -10.534 30.095 1.00 98.12 292 ARG A C 1
ATOM 2326 O O . ARG A 1 292 ? 6.798 -10.944 31.252 1.00 98.12 292 ARG A O 1
ATOM 2333 N N . GLN A 1 293 ? 7.702 -9.603 29.675 1.00 98.00 293 GLN A N 1
ATOM 2334 C CA . GLN A 1 293 ? 8.683 -8.940 30.538 1.00 98.00 293 GLN A CA 1
ATOM 2335 C C . GLN A 1 293 ? 8.011 -8.089 31.622 1.00 98.00 293 GLN A C 1
ATOM 2337 O O . GLN A 1 293 ? 8.375 -8.173 32.792 1.00 98.00 293 GLN A O 1
ATOM 2342 N N . GLU A 1 294 ? 6.971 -7.332 31.272 1.00 97.81 294 GLU A N 1
ATOM 2343 C CA . GLU A 1 294 ? 6.172 -6.575 32.244 1.00 97.81 294 GLU A CA 1
ATOM 2344 C C . GLU A 1 294 ? 5.513 -7.520 33.267 1.00 97.81 294 GLU A C 1
ATOM 2346 O O . GLU A 1 294 ? 5.590 -7.296 34.476 1.00 97.81 294 GLU A O 1
ATOM 2351 N N . THR A 1 295 ? 4.939 -8.637 32.806 1.00 97.12 295 THR A N 1
ATOM 2352 C CA . THR A 1 295 ? 4.307 -9.634 33.686 1.00 97.12 295 THR A CA 1
ATOM 2353 C C . THR A 1 295 ? 5.324 -10.331 34.592 1.00 97.12 295 THR A C 1
ATOM 2355 O O . THR A 1 295 ? 5.036 -10.566 35.767 1.00 97.12 295 THR A O 1
ATOM 2358 N N . SER A 1 296 ? 6.509 -10.683 34.082 1.00 97.56 296 SER A N 1
ATOM 2359 C CA . SER A 1 296 ? 7.558 -11.313 34.893 1.00 97.56 296 SER A CA 1
ATOM 2360 C C . SER A 1 296 ? 8.112 -10.345 35.940 1.00 97.56 296 SER A C 1
ATOM 2362 O O . SER A 1 296 ? 8.298 -10.749 37.088 1.00 97.56 296 SER A O 1
ATOM 2364 N N . ALA A 1 297 ? 8.268 -9.062 35.597 1.00 97.94 297 ALA A N 1
ATOM 2365 C CA . ALA A 1 297 ? 8.671 -8.018 36.533 1.00 97.94 297 ALA A CA 1
ATOM 2366 C C . ALA A 1 297 ? 7.632 -7.806 37.646 1.00 97.94 297 ALA A C 1
ATOM 2368 O O . ALA A 1 297 ? 7.996 -7.744 38.821 1.00 97.94 297 ALA A O 1
ATOM 2369 N N . ILE A 1 298 ? 6.337 -7.750 37.305 1.00 97.56 298 ILE A N 1
ATOM 2370 C CA . ILE A 1 298 ? 5.255 -7.657 38.299 1.00 97.56 298 ILE A CA 1
ATOM 2371 C C . ILE A 1 298 ? 5.266 -8.885 39.209 1.00 97.56 298 ILE A C 1
ATOM 2373 O O . ILE A 1 298 ? 5.239 -8.736 40.427 1.00 97.56 298 ILE A O 1
ATOM 2377 N N . ARG A 1 299 ? 5.370 -10.096 38.644 1.00 97.50 299 ARG A N 1
ATOM 2378 C CA . ARG A 1 299 ? 5.435 -11.335 39.436 1.00 97.50 299 ARG A CA 1
ATOM 2379 C C . ARG A 1 299 ? 6.621 -11.332 40.397 1.00 97.50 299 ARG A C 1
ATOM 2381 O O . ARG A 1 299 ? 6.420 -11.652 41.561 1.00 97.50 299 ARG A O 1
ATOM 2388 N N . SER A 1 300 ? 7.805 -10.913 39.946 1.00 97.81 300 SER A N 1
ATOM 2389 C CA . SER A 1 300 ? 8.993 -10.783 40.801 1.00 97.81 300 SER A CA 1
ATOM 2390 C C . SER A 1 300 ? 8.757 -9.815 41.966 1.00 97.81 300 SER A C 1
ATOM 2392 O O . SER A 1 300 ? 9.059 -10.141 43.114 1.00 97.81 300 SER A O 1
ATOM 2394 N N . LYS A 1 301 ? 8.159 -8.647 41.700 1.00 97.81 301 LYS A N 1
ATOM 2395 C CA . LYS A 1 301 ? 7.818 -7.672 42.748 1.00 97.81 301 LYS A CA 1
ATOM 2396 C C . LYS A 1 301 ? 6.768 -8.213 43.718 1.00 97.81 301 LYS A C 1
ATOM 2398 O O . LYS A 1 301 ? 6.916 -8.061 44.923 1.00 97.81 301 LYS A O 1
ATOM 2403 N N . CYS A 1 302 ? 5.729 -8.889 43.227 1.00 97.00 302 CYS A N 1
ATOM 2404 C CA . CYS A 1 302 ? 4.735 -9.529 44.091 1.00 97.00 302 CYS A CA 1
ATOM 2405 C C . CYS A 1 302 ? 5.374 -10.601 44.980 1.00 97.00 302 CYS A C 1
ATOM 2407 O O . CYS A 1 302 ? 5.061 -10.656 46.166 1.00 97.00 302 CYS A O 1
ATOM 2409 N N . THR A 1 303 ? 6.285 -11.426 44.449 1.00 97.69 303 THR A N 1
ATOM 2410 C CA . THR A 1 303 ? 6.996 -12.427 45.262 1.00 97.69 303 THR A CA 1
ATOM 2411 C C . THR A 1 303 ? 7.858 -11.786 46.346 1.00 97.69 303 THR A C 1
ATOM 2413 O O . THR A 1 303 ? 7.865 -12.276 47.471 1.00 97.69 303 THR A O 1
ATOM 2416 N N . GLU A 1 304 ? 8.515 -10.663 46.047 1.00 97.50 304 GLU A N 1
ATOM 2417 C CA . GLU A 1 304 ? 9.288 -9.888 47.022 1.00 97.50 304 GLU A CA 1
ATOM 2418 C C . GLU A 1 304 ? 8.387 -9.297 48.118 1.00 97.50 304 GLU A C 1
ATOM 2420 O O . GLU A 1 304 ? 8.648 -9.477 49.305 1.00 97.50 304 GLU A O 1
ATOM 2425 N N . VAL A 1 305 ? 7.270 -8.667 47.737 1.00 97.56 305 VAL A N 1
ATOM 2426 C CA . VAL A 1 305 ? 6.291 -8.113 48.687 1.00 97.56 305 VAL A CA 1
ATOM 2427 C C . VAL A 1 305 ? 5.703 -9.210 49.577 1.00 97.56 305 VAL A C 1
ATOM 2429 O O . VAL A 1 305 ? 5.626 -9.034 50.791 1.00 97.56 305 VAL A O 1
ATOM 2432 N N . HIS A 1 306 ? 5.330 -10.362 49.012 1.00 96.75 306 HIS A N 1
ATOM 2433 C CA . HIS A 1 306 ? 4.839 -11.497 49.793 1.00 96.75 306 HIS A CA 1
ATOM 2434 C C . HIS A 1 306 ? 5.895 -12.038 50.764 1.00 96.75 306 HIS A C 1
ATOM 2436 O O . HIS A 1 306 ? 5.552 -12.345 51.906 1.00 96.75 306 HIS A O 1
ATOM 2442 N N . ALA A 1 307 ? 7.164 -12.117 50.348 1.00 96.50 307 ALA A N 1
ATOM 2443 C CA . ALA A 1 307 ? 8.263 -12.514 51.225 1.00 96.50 307 ALA A CA 1
ATOM 2444 C C . ALA A 1 307 ? 8.452 -11.518 52.384 1.00 96.50 307 ALA A C 1
ATOM 2446 O O . ALA A 1 307 ? 8.560 -11.936 53.536 1.00 96.50 307 ALA A O 1
ATOM 2447 N N . ASN A 1 308 ? 8.391 -10.212 52.105 1.00 96.31 308 ASN A N 1
ATOM 2448 C CA . ASN A 1 308 ? 8.485 -9.161 53.121 1.00 96.31 308 ASN A CA 1
ATOM 2449 C C . ASN A 1 308 ? 7.311 -9.210 54.113 1.00 96.31 308 ASN A C 1
ATOM 2451 O O . ASN A 1 308 ? 7.522 -9.125 55.320 1.00 96.31 308 ASN A O 1
ATOM 2455 N N . ILE A 1 309 ? 6.076 -9.409 53.633 1.00 95.56 309 ILE A N 1
ATOM 2456 C CA . ILE A 1 309 ? 4.893 -9.570 54.497 1.00 95.56 309 ILE A CA 1
ATOM 2457 C C . ILE A 1 309 ? 5.027 -10.817 55.377 1.00 95.56 309 ILE A C 1
ATOM 2459 O O . ILE A 1 309 ? 4.720 -10.760 56.567 1.00 95.56 309 ILE A O 1
ATOM 2463 N N . ALA A 1 310 ? 5.495 -11.939 54.824 1.00 94.44 310 ALA A N 1
ATOM 2464 C CA . ALA A 1 310 ? 5.714 -13.158 55.595 1.00 94.44 310 ALA A CA 1
ATOM 2465 C C . ALA A 1 310 ? 6.775 -12.953 56.690 1.00 94.44 310 ALA A C 1
ATOM 2467 O O . ALA A 1 310 ? 6.550 -13.351 57.831 1.00 94.44 310 ALA A O 1
ATOM 2468 N N . ALA A 1 311 ? 7.882 -12.274 56.373 1.00 94.12 311 ALA A N 1
ATOM 2469 C CA . ALA A 1 311 ? 8.921 -11.935 57.342 1.00 94.12 311 ALA A CA 1
ATOM 2470 C C . ALA A 1 311 ? 8.391 -11.022 58.464 1.00 94.12 311 ALA A C 1
ATOM 2472 O O . ALA A 1 311 ? 8.598 -11.319 59.640 1.00 94.12 311 ALA A O 1
ATOM 2473 N N . MET A 1 312 ? 7.643 -9.965 58.120 1.00 93.12 312 MET A N 1
ATOM 2474 C CA . MET A 1 312 ? 7.005 -9.084 59.108 1.00 93.12 312 MET A CA 1
ATOM 2475 C C . MET A 1 312 ? 5.996 -9.834 59.982 1.00 93.12 312 MET A C 1
ATOM 2477 O O . MET A 1 312 ? 5.942 -9.608 61.185 1.00 93.12 312 MET A O 1
ATOM 2481 N N . ARG A 1 313 ? 5.213 -10.753 59.406 1.00 93.00 313 ARG A N 1
ATOM 2482 C CA . ARG A 1 313 ? 4.249 -11.563 60.162 1.00 93.00 313 ARG A CA 1
ATOM 2483 C C . ARG A 1 313 ? 4.939 -12.483 61.165 1.00 93.00 313 ARG A C 1
ATOM 2485 O O . ARG A 1 313 ? 4.453 -12.613 62.283 1.00 93.00 313 ARG A O 1
ATOM 2492 N N . VAL A 1 314 ? 6.057 -13.101 60.779 1.00 93.12 314 VAL A N 1
ATOM 2493 C CA . VAL A 1 314 ? 6.871 -13.911 61.697 1.00 93.12 314 VAL A CA 1
ATOM 2494 C C . VAL A 1 314 ? 7.418 -13.035 62.827 1.00 93.12 314 VAL A C 1
ATOM 2496 O O . VAL A 1 314 ? 7.263 -13.409 63.987 1.00 93.12 314 VAL A O 1
ATOM 2499 N N . ALA A 1 315 ? 7.955 -11.852 62.508 1.00 89.75 315 ALA A N 1
ATOM 2500 C CA . ALA A 1 315 ? 8.442 -10.899 63.508 1.00 89.75 315 ALA A CA 1
ATOM 2501 C C . ALA A 1 315 ? 7.340 -10.458 64.494 1.00 89.75 315 ALA A C 1
ATOM 2503 O O . ALA A 1 315 ? 7.549 -10.503 65.703 1.00 89.75 315 ALA A O 1
ATOM 2504 N N . LEU A 1 316 ? 6.134 -10.142 64.005 1.00 86.56 316 LEU A N 1
ATOM 2505 C CA . LEU A 1 316 ? 4.990 -9.805 64.863 1.00 86.56 316 LEU A CA 1
ATOM 2506 C C . LEU A 1 316 ? 4.541 -10.985 65.735 1.00 86.56 316 LEU A C 1
ATOM 2508 O O . LEU A 1 316 ? 4.245 -10.807 66.910 1.00 86.56 316 LEU A O 1
ATOM 2512 N N . SER A 1 317 ? 4.517 -12.205 65.189 1.00 82.50 317 SER A N 1
ATOM 2513 C CA . SER A 1 317 ? 4.152 -13.397 65.968 1.00 82.50 317 SER A CA 1
ATOM 2514 C C . SER A 1 317 ? 5.176 -13.757 67.050 1.00 82.50 317 SER A C 1
ATOM 2516 O O . SER A 1 317 ? 4.827 -14.441 68.007 1.00 82.50 317 SER A O 1
ATOM 2518 N N . SER A 1 318 ? 6.423 -13.288 66.928 1.00 70.25 318 SER A N 1
ATOM 2519 C CA . SER A 1 318 ? 7.424 -13.399 67.995 1.00 70.25 318 SER A CA 1
ATOM 2520 C C . SER A 1 318 ? 7.313 -12.310 69.072 1.00 70.25 318 SER A C 1
ATOM 2522 O O . SER A 1 318 ? 7.955 -12.444 70.111 1.00 70.25 318 SER A O 1
ATOM 2524 N N . GLU A 1 319 ? 6.500 -11.269 68.858 1.00 60.31 319 GLU A N 1
ATOM 2525 C CA . GLU A 1 319 ? 6.334 -10.124 69.767 1.00 60.31 319 GLU A CA 1
ATOM 2526 C C . GLU A 1 319 ? 5.037 -10.142 70.607 1.00 60.31 319 GLU A C 1
ATOM 2528 O O . GLU A 1 319 ? 4.857 -9.240 71.419 1.00 60.31 319 GLU A O 1
ATOM 2533 N N . GLU A 1 320 ? 4.154 -11.149 70.505 1.00 50.47 320 GLU A N 1
ATOM 2534 C CA . GLU A 1 320 ? 3.029 -11.310 71.452 1.00 50.47 320 GLU A CA 1
ATOM 2535 C C . GLU A 1 320 ? 3.419 -12.167 72.682 1.00 50.47 320 GLU A C 1
ATOM 2537 O O . GLU A 1 320 ? 3.459 -13.398 72.584 1.00 50.47 320 GLU A O 1
ATOM 2542 N N . PRO A 1 321 ? 3.657 -11.583 73.880 1.00 53.62 321 PRO A N 1
ATOM 2543 C CA . PRO A 1 321 ? 3.696 -12.334 75.125 1.00 53.62 321 PRO A CA 1
ATOM 2544 C C . PRO A 1 321 ? 2.307 -12.410 75.780 1.00 53.62 321 PRO A C 1
ATOM 2546 O O . PRO A 1 321 ? 1.658 -11.405 76.052 1.00 53.62 321 PRO A O 1
ATOM 2549 N N . VAL A 1 322 ? 1.899 -13.644 76.084 1.00 54.06 322 VAL A N 1
ATOM 2550 C CA . VAL A 1 322 ? 1.133 -14.097 77.263 1.00 54.06 322 VAL A CA 1
ATOM 2551 C C . VAL A 1 322 ? 0.566 -12.969 78.149 1.00 54.06 322 VAL A C 1
ATOM 2553 O O . VAL A 1 322 ? 1.199 -12.543 79.112 1.00 54.06 322 VAL A O 1
ATOM 2556 N N . ALA A 1 323 ? -0.668 -12.538 77.885 1.00 51.59 323 ALA A N 1
ATOM 2557 C CA . ALA A 1 323 ? -1.409 -11.644 78.777 1.00 51.59 323 ALA A CA 1
ATOM 2558 C C . ALA A 1 323 ? -2.858 -12.107 78.984 1.00 51.59 323 ALA A C 1
ATOM 2560 O O . ALA A 1 323 ? -3.792 -11.330 78.834 1.00 51.59 323 ALA A O 1
ATOM 2561 N N . THR A 1 324 ? -3.063 -13.366 79.379 1.00 49.91 324 THR A N 1
ATOM 2562 C CA . THR A 1 324 ? -4.324 -13.798 80.008 1.00 49.91 324 THR A CA 1
ATOM 2563 C C . THR A 1 324 ? -4.079 -14.936 80.998 1.00 49.91 324 THR A C 1
ATOM 2565 O O . THR A 1 324 ? -3.758 -16.049 80.591 1.00 49.91 324 THR A O 1
ATOM 2568 N N . GLY A 1 325 ? -4.306 -14.663 82.290 1.00 48.56 325 GLY A N 1
ATOM 2569 C CA . GLY A 1 325 ? -4.694 -15.686 83.268 1.00 48.56 325 GLY A CA 1
ATOM 2570 C C . GLY A 1 325 ? -3.745 -15.935 84.443 1.00 48.56 325 GLY A C 1
ATOM 2571 O O . GLY A 1 325 ? -3.164 -17.009 84.529 1.00 48.56 325 GLY A O 1
ATOM 2572 N N . ALA A 1 326 ? -3.664 -15.007 85.404 1.00 46.81 326 ALA A N 1
ATOM 2573 C CA . ALA A 1 326 ? -3.250 -15.341 86.773 1.00 46.81 326 ALA A CA 1
ATOM 2574 C C . ALA A 1 326 ? -3.822 -14.351 87.806 1.00 46.81 326 ALA A C 1
ATOM 2576 O O . ALA A 1 326 ? -3.098 -13.530 88.359 1.00 46.81 326 ALA A O 1
ATOM 2577 N N . ILE A 1 327 ? -5.128 -14.437 88.088 1.00 45.59 327 ILE A N 1
ATOM 2578 C CA . ILE A 1 327 ? -5.711 -13.945 89.349 1.00 45.59 327 ILE A CA 1
ATOM 2579 C C . ILE A 1 327 ? -6.757 -14.963 89.824 1.00 45.59 327 ILE A C 1
ATOM 2581 O O . ILE A 1 327 ? -7.922 -14.840 89.470 1.00 45.59 327 ILE A O 1
ATOM 2585 N N . THR A 1 328 ? -6.357 -15.949 90.640 1.00 43.44 328 THR A N 1
ATOM 2586 C CA . THR A 1 328 ? -7.250 -16.593 91.625 1.00 43.44 328 THR A CA 1
ATOM 2587 C C . THR A 1 328 ? -6.468 -17.058 92.866 1.00 43.44 328 THR A C 1
ATOM 2589 O O . THR A 1 328 ? -5.704 -18.014 92.802 1.00 43.44 328 THR A O 1
ATOM 2592 N N . SER A 1 329 ? -6.717 -16.364 93.981 1.00 38.84 329 SER A N 1
ATOM 2593 C CA . SER A 1 329 ? -6.912 -16.854 95.358 1.00 38.84 329 SER A CA 1
ATOM 2594 C C . SER A 1 329 ? -5.913 -17.838 96.003 1.00 38.84 329 SER A C 1
ATOM 2596 O O . SER A 1 329 ? -5.880 -19.028 95.689 1.00 38.84 329 SER A O 1
ATOM 2598 N N . LYS A 1 330 ? -5.257 -17.359 97.069 1.00 36.06 330 LYS A N 1
ATOM 2599 C CA . LYS A 1 330 ? -5.313 -18.002 98.389 1.00 36.06 330 LYS A CA 1
ATOM 2600 C C . LYS A 1 330 ? -5.254 -16.964 99.499 1.00 36.06 330 LYS A C 1
ATOM 2602 O O . LYS A 1 330 ? -4.531 -15.964 99.300 1.00 36.06 330 LYS A O 1
#

Secondary structure (DSSP, 8-state):
-----------------S-SSPPPPGGGGG--HHHHHHHHHHHHHHHHHHHHHTTT------HHHHHHHHHTS-HHHHHHHHHHHHHHHHHHHS-----------------------------------------------S--PPPSS-HHHHHSPPPSHHHHHHTEEEETTEEEESS-----GGGSTT----S-SSS--HHHHHHHHHHHHHHHHHHHHHHHTS---EEEEEE--TTS--EEEEEEHHHHHHHHHHHHHHHHHHHHHHHHHHHHHHHHHHHHHHHHHHHHHHHHHHHHHHHHHHHHHHHHHHHHHTS----S------

pLDDT: mean 71.89, std 22.67, range [23.64, 98.31]

Radius of gyration: 39.87 Å; chains: 1; bounding box: 96×72×144 Å